Protein AF-A0A015NGH8-F1 (afdb_monomer_lite)

Structure (mmCIF, N/CA/C/O backbone):
data_AF-A0A015NGH8-F1
#
_entry.id   AF-A0A015NGH8-F1
#
loop_
_atom_site.group_PDB
_atom_site.id
_atom_site.type_symbol
_atom_site.label_atom_id
_atom_site.label_alt_id
_atom_site.label_comp_id
_atom_site.label_asym_id
_atom_site.label_entity_id
_atom_site.label_seq_id
_atom_site.pdbx_PDB_ins_code
_atom_site.Cartn_x
_atom_site.Cartn_y
_atom_site.Cartn_z
_atom_site.occupancy
_atom_site.B_iso_or_equiv
_atom_site.auth_seq_id
_atom_site.auth_comp_id
_atom_site.auth_asym_id
_atom_site.auth_atom_id
_atom_site.pdbx_PDB_model_num
ATOM 1 N N . MET A 1 1 ? -3.404 -6.791 21.282 1.00 88.88 1 MET A N 1
ATOM 2 C CA . MET A 1 1 ? -4.044 -5.994 20.215 1.00 88.88 1 MET A CA 1
ATOM 3 C C . MET A 1 1 ? -4.873 -6.873 19.286 1.00 88.88 1 MET A C 1
ATOM 5 O O . MET A 1 1 ? -6.084 -6.721 19.289 1.00 88.88 1 MET A O 1
ATOM 9 N N . GLU A 1 2 ? -4.262 -7.830 18.580 1.00 90.38 2 GLU A N 1
ATOM 10 C CA . GLU A 1 2 ? -4.937 -8.723 17.618 1.00 90.38 2 GLU A CA 1
ATOM 11 C C . GLU A 1 2 ? -6.227 -9.369 18.152 1.00 90.38 2 GLU A C 1
ATOM 13 O O . GLU A 1 2 ? -7.285 -9.188 17.564 1.00 90.38 2 GLU A O 1
ATOM 18 N N . ALA A 1 3 ? -6.179 -10.013 19.325 1.00 90.44 3 ALA A N 1
ATOM 19 C CA . ALA A 1 3 ? -7.355 -10.650 19.928 1.00 90.44 3 ALA A CA 1
ATOM 20 C C . ALA A 1 3 ? -8.530 -9.682 20.178 1.00 90.44 3 ALA A C 1
ATOM 22 O O . ALA A 1 3 ? -9.684 -10.066 20.031 1.00 90.44 3 ALA A O 1
ATOM 23 N N . ARG A 1 4 ? -8.247 -8.414 20.519 1.00 92.12 4 ARG A N 1
ATOM 24 C CA . ARG A 1 4 ? -9.292 -7.391 20.699 1.00 92.12 4 ARG A CA 1
ATOM 25 C C . ARG A 1 4 ? -9.909 -6.985 19.365 1.00 92.12 4 ARG A C 1
ATOM 27 O O . ARG A 1 4 ? -11.113 -6.804 19.288 1.00 92.12 4 ARG A O 1
ATOM 34 N N . ILE A 1 5 ? -9.093 -6.864 18.318 1.00 92.81 5 ILE A N 1
ATOM 35 C CA . ILE A 1 5 ? -9.581 -6.569 16.964 1.00 92.81 5 ILE A CA 1
ATOM 36 C C . ILE A 1 5 ? -10.482 -7.704 16.481 1.00 92.81 5 ILE A C 1
ATOM 38 O O . ILE A 1 5 ? -11.571 -7.450 15.979 1.00 92.81 5 ILE A O 1
ATOM 42 N N . VAL A 1 6 ? -10.058 -8.951 16.692 1.00 91.94 6 VAL A N 1
ATOM 43 C CA . VAL A 1 6 ? -10.848 -10.142 16.368 1.00 91.94 6 VAL A CA 1
ATOM 44 C C . VAL A 1 6 ? -12.194 -10.149 17.100 1.00 91.94 6 VAL A C 1
ATOM 46 O O . VAL A 1 6 ? -13.213 -10.432 16.473 1.00 91.94 6 VAL A O 1
ATOM 49 N N . ASP A 1 7 ? -12.223 -9.791 18.386 1.00 92.88 7 ASP A N 1
ATOM 50 C CA . ASP A 1 7 ? -13.467 -9.674 19.159 1.00 92.88 7 ASP A CA 1
ATOM 51 C C . ASP A 1 7 ? -14.414 -8.610 18.568 1.00 92.88 7 ASP A C 1
ATOM 53 O O . ASP A 1 7 ? -15.582 -8.909 18.317 1.00 92.88 7 ASP A O 1
ATOM 57 N N . TYR A 1 8 ? -13.911 -7.417 18.223 1.00 93.94 8 TYR A N 1
ATOM 58 C CA . TYR A 1 8 ? -14.726 -6.390 17.556 1.00 93.94 8 TYR A CA 1
ATOM 59 C C . TYR A 1 8 ? -15.244 -6.835 16.180 1.00 93.94 8 TYR A C 1
ATOM 61 O O . TYR A 1 8 ? -16.402 -6.577 15.841 1.00 93.94 8 TYR A O 1
ATOM 69 N N . ILE A 1 9 ? -14.421 -7.536 15.388 1.00 91.81 9 ILE A N 1
ATOM 70 C CA . ILE A 1 9 ? -14.834 -8.098 14.090 1.00 91.81 9 ILE A CA 1
ATOM 71 C C . ILE A 1 9 ? -15.968 -9.109 14.288 1.00 91.81 9 ILE A C 1
ATOM 73 O O . ILE A 1 9 ? -16.981 -9.032 13.590 1.00 91.81 9 ILE A O 1
ATOM 77 N N . ALA A 1 10 ? -15.827 -10.022 15.253 1.00 91.44 10 ALA A N 1
ATOM 78 C CA . ALA A 1 10 ? -16.829 -11.045 15.547 1.00 91.44 10 ALA A CA 1
ATOM 79 C C . ALA A 1 10 ? -18.173 -10.431 15.977 1.00 91.44 10 ALA A C 1
ATOM 81 O O . ALA A 1 10 ? -19.234 -10.917 15.580 1.00 91.44 10 ALA A O 1
ATOM 82 N N . ARG A 1 11 ? -18.130 -9.324 16.729 1.00 92.44 11 ARG A N 1
ATOM 83 C CA . ARG A 1 11 ? -19.316 -8.566 17.165 1.00 92.44 11 ARG A CA 1
ATOM 84 C C . ARG A 1 11 ? -19.868 -7.605 16.110 1.00 92.44 11 ARG A C 1
ATOM 86 O O . ARG A 1 11 ? -20.965 -7.087 16.287 1.00 92.44 11 ARG A O 1
ATOM 93 N N . LYS A 1 12 ? -19.155 -7.407 14.992 1.00 91.12 12 LYS A N 1
ATOM 94 C CA . LYS A 1 12 ? -19.470 -6.430 13.928 1.00 91.12 12 LYS A CA 1
ATOM 95 C C . LYS A 1 12 ? -19.469 -4.972 14.416 1.00 91.12 12 LYS A C 1
ATOM 97 O O . LYS A 1 12 ? -20.150 -4.119 13.850 1.00 91.12 12 LYS A O 1
ATOM 102 N N . GLU A 1 13 ? -18.657 -4.683 15.425 1.00 93.62 13 GLU A N 1
ATOM 103 C CA . GLU A 1 13 ? -18.533 -3.388 16.107 1.00 93.62 13 GLU A CA 1
ATOM 104 C C . GLU A 1 13 ? -17.402 -2.547 15.478 1.00 93.62 13 GLU A C 1
ATOM 106 O O . GLU A 1 13 ? -16.363 -2.275 16.080 1.00 93.62 13 GLU A O 1
ATOM 111 N N . ILE A 1 14 ? -17.553 -2.183 14.196 1.00 92.69 14 ILE A N 1
ATOM 112 C CA . ILE A 1 14 ? -16.491 -1.482 13.441 1.00 92.69 14 ILE A CA 1
ATOM 113 C C . ILE A 1 14 ? -16.266 -0.049 13.954 1.00 92.69 14 ILE A C 1
ATOM 115 O O . ILE A 1 14 ? -15.144 0.454 13.892 1.00 92.69 14 ILE A O 1
ATOM 119 N N . LYS A 1 15 ? -17.300 0.609 14.491 1.00 92.19 15 LYS A N 1
ATOM 120 C CA . LYS A 1 15 ? -17.167 1.965 15.052 1.00 92.19 15 LYS A CA 1
ATOM 121 C C . LYS A 1 15 ? -16.341 1.950 16.335 1.00 92.19 15 LYS A C 1
ATOM 123 O O . LYS A 1 15 ? -15.434 2.759 16.504 1.00 92.19 15 LYS A O 1
ATOM 128 N N . GLU A 1 16 ? -16.622 0.993 17.206 1.00 93.81 16 GLU A N 1
ATOM 129 C CA . GLU A 1 16 ? -15.926 0.760 18.466 1.00 93.81 16 GLU A CA 1
ATOM 130 C C . GLU A 1 16 ? -14.481 0.319 18.214 1.00 93.81 16 GLU A C 1
ATOM 132 O O . GLU A 1 16 ? -13.573 0.737 18.937 1.00 93.81 16 GLU A O 1
ATOM 137 N N . LEU A 1 17 ? -14.248 -0.454 17.145 1.00 94.88 17 LEU A N 1
ATOM 138 C CA . LEU A 1 17 ? -12.904 -0.728 16.648 1.00 94.88 17 LEU A CA 1
ATOM 139 C C . LEU A 1 17 ? -12.184 0.570 16.256 1.00 94.88 17 LEU A C 1
ATOM 141 O O . LEU A 1 17 ? -11.045 0.750 16.667 1.00 94.88 17 LEU A O 1
ATOM 145 N N . GLY A 1 18 ? -12.833 1.483 15.529 1.00 92.81 18 GLY A N 1
ATOM 146 C CA . GLY A 1 18 ? -12.260 2.791 15.180 1.00 92.81 18 GLY A CA 1
ATOM 147 C C . GLY A 1 18 ? -11.839 3.593 16.414 1.00 92.81 18 GLY A C 1
ATOM 148 O O . GLY A 1 18 ? -10.680 3.984 16.526 1.00 92.81 18 GLY A O 1
ATOM 149 N N . LEU A 1 19 ? -12.738 3.723 17.396 1.00 92.12 19 LEU A N 1
ATOM 150 C CA . LEU A 1 19 ? -12.453 4.399 18.671 1.00 92.12 19 LEU A CA 1
ATOM 151 C C . LEU A 1 19 ? -11.316 3.731 19.449 1.00 92.12 19 LEU A C 1
ATOM 153 O O . LEU A 1 19 ? -10.489 4.401 20.063 1.00 92.12 19 LEU A O 1
ATOM 157 N N . PHE A 1 20 ? -11.251 2.398 19.431 1.00 94.00 20 PHE A N 1
ATOM 158 C CA . PHE A 1 20 ? -10.126 1.683 20.016 1.00 94.00 20 PHE A CA 1
ATOM 159 C C . PHE A 1 20 ? -8.823 2.007 19.277 1.00 94.00 20 PHE A C 1
ATOM 161 O O . PHE A 1 20 ? -7.823 2.293 19.932 1.00 94.00 20 PHE A O 1
ATOM 168 N N . LEU A 1 21 ? -8.821 1.998 17.942 1.00 94.25 21 LEU A N 1
ATOM 169 C CA . LEU A 1 21 ? -7.632 2.279 17.138 1.00 94.25 21 LEU A CA 1
ATOM 170 C C . LEU A 1 21 ? -7.124 3.714 17.313 1.00 94.25 21 LEU A C 1
ATOM 172 O O . LEU A 1 21 ? -5.916 3.915 17.219 1.00 94.25 21 LEU A O 1
ATOM 176 N N . ASP A 1 22 ? -7.980 4.682 17.641 1.00 91.94 22 ASP A N 1
ATOM 177 C CA . ASP A 1 22 ? -7.558 6.049 17.993 1.00 91.94 22 ASP A CA 1
ATOM 178 C C . ASP A 1 22 ? -6.668 6.082 19.242 1.00 91.94 22 ASP A C 1
ATOM 180 O O . ASP A 1 22 ? -5.770 6.911 19.349 1.00 91.94 22 ASP A O 1
ATOM 184 N N . THR A 1 23 ? -6.863 5.138 20.168 1.00 92.19 23 THR A N 1
ATOM 185 C CA . THR A 1 23 ? -6.037 5.016 21.384 1.00 92.19 23 THR A CA 1
ATOM 186 C C . THR A 1 23 ? -4.726 4.264 21.163 1.00 92.19 23 THR A C 1
ATOM 188 O O . THR A 1 23 ? -3.889 4.213 22.064 1.00 92.19 23 THR A O 1
ATOM 191 N N . VAL A 1 24 ? -4.548 3.644 19.993 1.00 94.31 24 VAL A N 1
ATOM 192 C CA . VAL A 1 24 ? -3.392 2.796 19.696 1.00 94.31 24 VAL A CA 1
ATOM 193 C C . VAL A 1 24 ? -2.319 3.587 18.958 1.00 94.31 24 VAL A C 1
ATOM 195 O O . VAL A 1 24 ? -2.608 4.296 17.999 1.00 94.31 24 VAL A O 1
ATOM 198 N N . ASP A 1 25 ? -1.066 3.421 19.372 1.00 94.31 25 ASP A N 1
ATOM 199 C CA . ASP A 1 25 ? 0.081 4.047 18.718 1.00 94.31 25 ASP A CA 1
ATOM 200 C C . ASP A 1 25 ? 0.376 3.449 17.328 1.00 94.31 25 ASP A C 1
ATOM 202 O O . ASP A 1 25 ? 0.176 2.257 17.062 1.00 94.31 25 ASP A O 1
ATOM 206 N N . LEU A 1 26 ? 0.937 4.275 16.444 1.00 94.06 26 LEU A N 1
ATOM 207 C CA . LEU A 1 26 ? 1.336 3.885 15.092 1.00 94.06 26 LEU A CA 1
ATOM 208 C C . LEU A 1 26 ? 2.295 2.678 15.073 1.00 94.06 26 LEU A C 1
ATOM 210 O O . LEU A 1 26 ? 2.180 1.799 14.214 1.00 94.06 26 LEU A O 1
ATOM 214 N N . GLN A 1 27 ? 3.234 2.592 16.023 1.00 95.31 27 GLN A N 1
ATOM 215 C CA . GLN A 1 27 ? 4.189 1.482 16.094 1.00 95.31 27 GLN A CA 1
ATOM 216 C C . GLN A 1 27 ? 3.523 0.166 16.490 1.00 95.31 27 GLN A C 1
ATOM 218 O O . GLN A 1 27 ? 3.998 -0.905 16.102 1.00 95.31 27 GLN A O 1
ATOM 223 N N . GLU A 1 28 ? 2.429 0.210 17.249 1.00 96.31 28 GLU A N 1
ATOM 224 C CA . GLU A 1 28 ? 1.653 -0.990 17.560 1.00 96.31 28 GLU A CA 1
ATOM 225 C C . GLU A 1 28 ? 0.893 -1.496 16.333 1.00 96.31 28 GLU A C 1
ATOM 227 O O . GLU A 1 28 ? 0.917 -2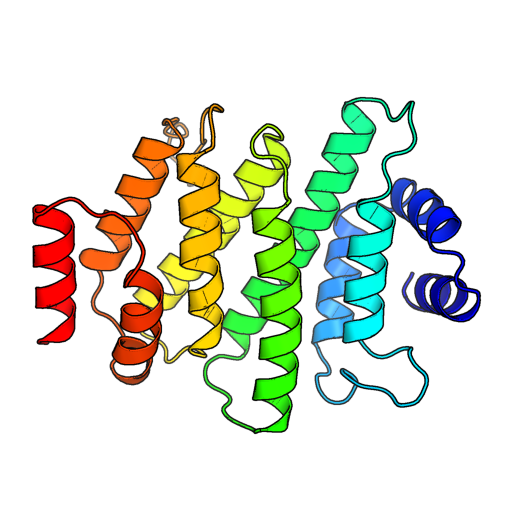.701 16.071 1.00 96.31 28 GLU A O 1
ATOM 232 N N . ILE A 1 29 ? 0.324 -0.589 15.527 1.00 96.69 29 ILE A N 1
ATOM 233 C CA . ILE A 1 29 ? -0.284 -0.924 14.227 1.00 96.69 29 ILE A CA 1
ATOM 234 C C . ILE A 1 29 ? 0.756 -1.585 13.321 1.00 96.69 29 ILE A C 1
ATOM 236 O O . ILE A 1 29 ? 0.521 -2.674 12.799 1.00 96.69 29 ILE A O 1
ATOM 240 N N . LYS A 1 30 ? 1.944 -0.983 13.201 1.00 96.69 30 LYS A N 1
ATOM 241 C CA . LYS A 1 30 ? 3.057 -1.551 12.432 1.00 96.69 30 LYS A CA 1
ATOM 242 C C . LYS A 1 30 ? 3.418 -2.966 12.894 1.00 96.69 30 LYS A C 1
ATOM 244 O O . LYS A 1 30 ? 3.485 -3.888 12.082 1.00 96.69 30 LYS A O 1
ATOM 249 N N . LYS A 1 31 ? 3.626 -3.161 14.202 1.00 96.81 31 LYS A N 1
ATOM 250 C CA . LYS A 1 31 ? 3.954 -4.477 14.782 1.00 96.81 31 LYS A CA 1
ATOM 251 C C . LYS A 1 31 ? 2.855 -5.504 14.523 1.00 96.81 31 LYS A C 1
ATOM 253 O O . LYS A 1 31 ? 3.174 -6.656 14.233 1.00 96.81 31 LYS A O 1
ATOM 258 N N . LEU A 1 32 ? 1.588 -5.103 14.627 1.00 95.81 32 LEU A N 1
ATOM 259 C CA . LEU A 1 32 ? 0.451 -5.962 14.316 1.00 95.81 32 LEU A CA 1
ATOM 260 C C . LEU A 1 32 ? 0.504 -6.423 12.858 1.00 95.81 32 LEU A C 1
ATOM 262 O O . LEU A 1 32 ? 0.476 -7.628 12.628 1.00 95.81 32 LEU A O 1
ATOM 266 N N . VAL A 1 33 ? 0.621 -5.494 11.902 1.00 96.06 33 VAL A N 1
ATOM 267 C CA . VAL A 1 33 ? 0.621 -5.818 10.464 1.00 96.06 33 VAL A CA 1
ATOM 268 C C . VAL A 1 33 ? 1.783 -6.749 10.115 1.00 96.06 33 VAL A C 1
ATOM 270 O O . VAL A 1 33 ? 1.571 -7.785 9.491 1.00 96.06 33 VAL A O 1
ATOM 273 N N . ILE A 1 34 ? 2.989 -6.459 10.614 1.00 95.25 34 ILE A N 1
ATOM 274 C CA . ILE A 1 34 ? 4.152 -7.344 10.446 1.00 95.25 34 ILE A CA 1
ATOM 275 C C . ILE A 1 34 ? 3.856 -8.748 10.987 1.00 95.25 34 ILE A C 1
ATOM 277 O O . ILE A 1 34 ? 4.216 -9.741 10.361 1.00 95.25 34 ILE A O 1
ATOM 281 N N . ASN A 1 35 ? 3.220 -8.859 12.155 1.00 93.50 35 ASN A N 1
ATOM 282 C CA . ASN A 1 35 ? 2.957 -10.155 12.771 1.00 93.50 35 ASN A CA 1
ATOM 283 C C . ASN A 1 35 ? 1.898 -10.970 12.024 1.00 93.50 35 ASN A C 1
ATOM 285 O O . ASN A 1 35 ? 2.116 -12.163 11.823 1.00 93.50 35 ASN A O 1
ATOM 289 N N . ILE A 1 36 ? 0.799 -10.350 11.582 1.00 91.88 36 ILE A N 1
ATOM 290 C CA . ILE A 1 36 ? -0.269 -11.071 10.872 1.00 91.88 36 ILE A CA 1
ATOM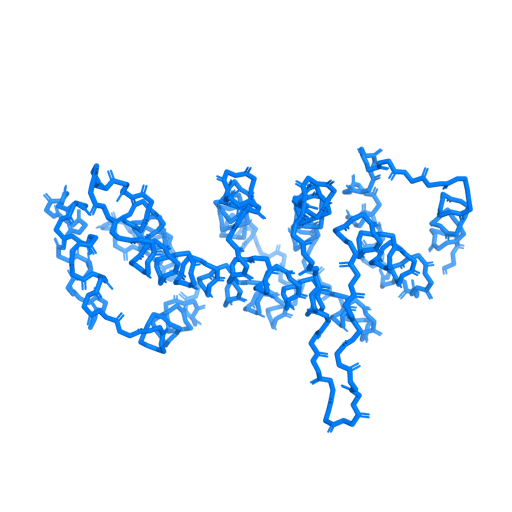 291 C C . ILE A 1 36 ? 0.157 -11.510 9.463 1.00 91.88 36 ILE A C 1
ATOM 293 O O . ILE A 1 36 ? -0.362 -12.503 8.965 1.00 91.88 36 ILE A O 1
ATOM 297 N N . LEU A 1 37 ? 1.118 -10.815 8.839 1.00 91.62 37 LEU A N 1
ATOM 298 C CA . LEU A 1 37 ? 1.649 -11.160 7.514 1.00 91.62 37 LEU A CA 1
ATOM 299 C C . LEU A 1 37 ? 2.731 -12.259 7.546 1.00 91.62 37 LEU A C 1
ATOM 301 O O . LEU A 1 37 ? 3.071 -12.814 6.502 1.00 91.62 37 LEU A O 1
ATOM 305 N N . LYS A 1 38 ? 3.294 -12.603 8.714 1.00 87.94 38 LYS A N 1
ATOM 306 C CA . LYS A 1 38 ? 4.363 -13.623 8.817 1.00 87.94 38 LYS A CA 1
ATOM 307 C C . LYS A 1 38 ? 3.925 -15.016 8.376 1.00 87.94 38 LYS A C 1
ATOM 309 O O . LYS A 1 38 ? 4.747 -15.765 7.858 1.00 87.94 38 LYS A O 1
ATOM 314 N N . ASP A 1 39 ? 2.668 -15.360 8.631 1.00 83.00 39 ASP A N 1
ATOM 315 C CA . ASP A 1 39 ? 2.117 -16.693 8.410 1.00 83.00 39 ASP A CA 1
ATOM 316 C C . ASP A 1 39 ? 1.000 -16.617 7.366 1.00 83.00 39 ASP A C 1
ATOM 318 O O . ASP A 1 39 ? -0.177 -16.423 7.681 1.00 83.00 39 ASP A O 1
ATOM 322 N N . ASP A 1 40 ? 1.393 -16.746 6.101 1.00 75.25 40 ASP A N 1
ATOM 323 C CA . ASP A 1 40 ? 0.483 -16.734 4.957 1.00 75.25 40 ASP A CA 1
ATOM 324 C C . ASP A 1 40 ? -0.515 -17.899 4.989 1.00 75.25 40 ASP A C 1
ATOM 326 O O . ASP A 1 40 ? -1.623 -17.747 4.485 1.00 75.25 40 ASP A O 1
ATOM 330 N N . SER A 1 41 ? -0.235 -19.012 5.675 1.00 77.06 41 SER A N 1
ATOM 331 C CA . SER A 1 41 ? -1.214 -20.102 5.829 1.00 77.06 41 SER A CA 1
ATOM 332 C C . SER A 1 41 ? -2.494 -19.677 6.570 1.00 77.06 41 SER A C 1
ATOM 334 O O . SER A 1 41 ? -3.557 -20.271 6.382 1.00 77.06 41 SER A O 1
ATOM 336 N N . LYS A 1 42 ? -2.429 -18.606 7.373 1.00 82.88 42 LYS A N 1
ATOM 337 C CA . LYS A 1 42 ? -3.557 -18.072 8.157 1.00 82.88 42 LYS A CA 1
ATOM 338 C C . LYS A 1 42 ? -4.316 -16.951 7.448 1.00 82.88 42 LYS A C 1
ATOM 340 O O . LYS A 1 42 ? -5.149 -16.279 8.068 1.00 82.88 42 LYS A O 1
ATOM 345 N N . PHE A 1 43 ? -4.046 -16.727 6.161 1.00 85.06 43 PHE A N 1
ATOM 346 C CA . PHE A 1 43 ? -4.609 -15.588 5.442 1.00 85.06 43 PHE A CA 1
ATOM 347 C C . PHE A 1 43 ? -6.135 -15.638 5.340 1.00 85.06 43 PHE A C 1
ATOM 349 O O . PHE A 1 43 ? -6.822 -14.665 5.662 1.00 85.06 43 PHE A O 1
ATOM 356 N N . TYR A 1 44 ? -6.651 -16.811 4.971 1.00 83.00 44 TYR A N 1
ATOM 357 C CA . TYR A 1 44 ? -8.074 -17.108 4.859 1.00 83.00 44 TYR A CA 1
ATOM 358 C C . TYR A 1 44 ? -8.432 -18.206 5.862 1.00 83.00 44 TYR A C 1
ATOM 360 O O . TYR A 1 44 ? -8.462 -19.385 5.530 1.00 83.00 44 TYR A O 1
ATOM 368 N N . ASN A 1 45 ? -8.659 -17.821 7.118 1.00 77.31 45 ASN A N 1
ATOM 369 C CA . ASN A 1 45 ? -9.196 -18.733 8.125 1.00 77.31 45 ASN A CA 1
ATOM 370 C C . ASN A 1 45 ? -10.724 -18.848 7.959 1.00 77.31 45 ASN A C 1
ATOM 372 O O . ASN A 1 45 ? -11.400 -17.833 7.775 1.00 77.31 45 ASN A O 1
ATOM 376 N N . GLU A 1 46 ? -11.261 -20.066 8.066 1.00 61.59 46 GLU A N 1
ATOM 377 C CA . GLU A 1 46 ? -12.695 -20.385 7.968 1.00 61.59 46 GLU A CA 1
ATOM 378 C C . GLU A 1 46 ? -13.557 -19.603 8.977 1.00 61.59 46 GLU A C 1
ATOM 380 O O . GLU A 1 46 ? -14.715 -19.299 8.703 1.00 61.59 46 GLU A O 1
ATOM 385 N N . ASN A 1 47 ? -12.978 -19.183 10.107 1.00 63.06 47 ASN A N 1
ATOM 386 C CA . ASN A 1 47 ? -13.698 -18.492 11.181 1.00 63.06 47 ASN A CA 1
ATOM 387 C C . ASN A 1 47 ? -13.800 -16.959 11.022 1.00 63.06 47 ASN A C 1
ATOM 389 O O . ASN A 1 47 ? -14.082 -16.270 11.998 1.00 63.06 47 ASN A O 1
ATOM 393 N N . VAL A 1 48 ? -13.584 -16.391 9.825 1.00 61.84 48 VAL A N 1
ATOM 394 C CA . VAL A 1 48 ? -13.693 -14.930 9.549 1.00 61.84 48 VAL A CA 1
ATOM 395 C C . VAL A 1 48 ? -12.640 -14.075 10.292 1.00 61.84 48 VAL A C 1
ATOM 397 O O . VAL A 1 48 ? -12.680 -12.850 10.275 1.00 61.84 48 VAL A O 1
ATOM 400 N N . THR A 1 49 ? -11.637 -14.708 10.905 1.00 71.00 49 THR A N 1
ATOM 401 C CA . THR A 1 49 ? -10.557 -14.059 11.677 1.00 71.00 49 THR A CA 1
ATOM 402 C C . THR A 1 49 ? -9.196 -14.102 10.981 1.00 71.00 49 THR A C 1
ATOM 404 O O . THR A 1 49 ? -8.173 -13.817 11.599 1.00 71.00 49 THR A O 1
ATOM 407 N N . GLY A 1 50 ? -9.162 -14.482 9.701 1.00 86.06 50 GLY A N 1
ATOM 408 C CA . GLY A 1 50 ? -7.923 -14.536 8.924 1.00 86.06 50 GLY A CA 1
ATOM 409 C C . GLY A 1 50 ? -7.261 -13.164 8.771 1.00 86.06 50 GLY A C 1
ATOM 410 O O . GLY A 1 50 ? -7.919 -12.127 8.904 1.00 86.06 50 GLY A O 1
ATOM 411 N N . CYS A 1 51 ? -5.965 -13.160 8.442 1.00 90.88 51 CYS A N 1
ATOM 412 C CA . CYS A 1 51 ? -5.187 -11.931 8.234 1.00 90.88 51 CYS A CA 1
ATOM 413 C C . CYS A 1 51 ? -5.916 -10.936 7.313 1.00 90.88 51 CYS A C 1
ATOM 415 O O . CYS A 1 51 ? -6.020 -9.753 7.642 1.00 90.88 51 CYS A O 1
ATOM 417 N N . PHE A 1 52 ? -6.511 -11.424 6.217 1.00 91.88 52 PHE A N 1
ATOM 418 C CA . PHE A 1 52 ? -7.236 -10.566 5.283 1.00 91.88 52 PHE A CA 1
ATOM 419 C C . PHE A 1 52 ? -8.424 -9.840 5.925 1.00 91.88 52 PHE A C 1
ATOM 421 O O . PHE A 1 52 ? -8.639 -8.652 5.682 1.00 91.88 52 PHE A O 1
ATOM 428 N N . ALA A 1 53 ? -9.185 -10.534 6.775 1.00 92.00 53 ALA A N 1
ATOM 429 C CA . ALA A 1 53 ? -10.332 -9.954 7.464 1.00 92.00 53 ALA A CA 1
ATOM 430 C C . ALA A 1 53 ? -9.895 -8.868 8.456 1.00 92.00 53 ALA A C 1
ATOM 432 O O . ALA A 1 53 ? -10.543 -7.823 8.540 1.00 92.00 53 ALA A O 1
ATOM 433 N N . ILE A 1 54 ? -8.767 -9.079 9.143 1.00 94.19 54 ILE A N 1
ATOM 434 C CA . ILE A 1 54 ? -8.160 -8.080 10.032 1.00 94.19 54 ILE A CA 1
ATOM 435 C C . ILE A 1 54 ? -7.753 -6.838 9.233 1.00 94.19 54 ILE A C 1
ATOM 437 O O . ILE A 1 54 ? -8.150 -5.735 9.601 1.00 94.19 54 ILE A O 1
ATOM 441 N N . VAL A 1 55 ? -7.031 -6.999 8.118 1.00 95.19 55 VAL A N 1
ATOM 442 C CA . VAL A 1 55 ? -6.629 -5.875 7.248 1.00 95.19 55 VAL A CA 1
ATOM 443 C C . VAL A 1 55 ? -7.854 -5.103 6.744 1.00 95.19 55 VAL A C 1
ATOM 445 O O . VAL A 1 55 ? -7.899 -3.878 6.854 1.00 95.19 55 VAL A O 1
ATOM 448 N N . CYS A 1 56 ? -8.887 -5.808 6.274 1.00 94.12 56 CYS A N 1
ATOM 449 C CA . CYS A 1 56 ? -10.140 -5.187 5.842 1.00 94.12 56 CYS A CA 1
ATOM 450 C C . CYS A 1 56 ? -10.820 -4.391 6.962 1.00 94.12 56 CYS A C 1
ATOM 452 O O . CYS A 1 56 ? -11.333 -3.298 6.721 1.00 94.12 56 CYS A O 1
ATOM 454 N N . ALA A 1 57 ? -10.861 -4.940 8.176 1.00 94.56 57 ALA A N 1
ATOM 455 C CA . ALA A 1 57 ? -11.474 -4.280 9.321 1.00 94.56 57 ALA A CA 1
ATOM 456 C C . ALA A 1 57 ? -10.689 -3.037 9.752 1.00 94.56 57 ALA A C 1
ATOM 458 O O . ALA A 1 57 ? -11.310 -2.028 10.072 1.00 94.56 57 ALA A O 1
ATOM 459 N N . LEU A 1 58 ? -9.352 -3.087 9.711 1.00 95.69 58 LEU A N 1
ATOM 460 C CA . LEU A 1 58 ? -8.492 -1.943 10.015 1.00 95.69 58 LEU A CA 1
ATOM 461 C C . LEU A 1 58 ? -8.760 -0.774 9.061 1.00 95.69 58 LEU A C 1
ATOM 463 O O . LEU A 1 58 ? -9.038 0.326 9.531 1.00 95.69 58 LEU A O 1
ATOM 467 N N . PHE A 1 59 ? -8.746 -1.011 7.743 1.00 95.12 59 PHE A N 1
ATOM 468 C CA . PHE A 1 59 ? -9.047 0.045 6.769 1.00 95.12 59 PHE A CA 1
ATOM 469 C C . PHE A 1 59 ? -10.461 0.601 6.954 1.00 95.12 59 PHE A C 1
ATOM 471 O O . PHE A 1 59 ? -10.638 1.812 7.058 1.00 95.12 59 PHE A O 1
ATOM 478 N N . LYS A 1 60 ? -11.467 -0.275 7.101 1.00 93.62 60 LYS A N 1
ATOM 479 C CA . LYS A 1 60 ? -12.855 0.157 7.329 1.00 93.62 60 LYS A CA 1
ATOM 480 C C . LYS A 1 60 ? -13.011 0.994 8.594 1.00 93.62 60 LYS A C 1
ATOM 482 O O . LYS A 1 60 ? -13.706 1.996 8.548 1.00 93.62 60 LYS A O 1
ATOM 487 N N . ALA A 1 61 ? -12.397 0.590 9.703 1.00 93.81 61 ALA A N 1
ATOM 488 C CA . ALA A 1 61 ? -12.510 1.294 10.976 1.00 93.81 61 ALA A CA 1
ATOM 489 C C . ALA A 1 61 ? -11.799 2.655 10.959 1.00 93.81 61 ALA A C 1
ATOM 491 O O . ALA A 1 61 ? -12.332 3.626 11.491 1.00 93.81 61 ALA A O 1
ATOM 492 N N . LEU A 1 62 ? -10.626 2.738 10.321 1.00 92.31 62 LEU A N 1
ATOM 493 C CA . LEU A 1 62 ? -9.850 3.978 10.208 1.00 92.31 62 LEU A CA 1
ATOM 494 C C . LEU A 1 62 ? -10.442 4.974 9.199 1.00 92.31 62 LEU A C 1
ATOM 496 O O . LEU A 1 62 ? -10.136 6.159 9.285 1.00 92.31 62 LEU A O 1
ATOM 500 N N . ALA A 1 63 ? -11.280 4.509 8.269 1.00 89.12 63 ALA A N 1
ATOM 501 C CA . ALA A 1 63 ? -11.979 5.343 7.291 1.00 89.12 63 ALA A CA 1
ATOM 502 C C . ALA A 1 63 ? -13.325 5.910 7.794 1.00 89.12 63 ALA A C 1
ATOM 504 O O . ALA A 1 63 ? -14.014 6.596 7.043 1.00 89.12 63 ALA A O 1
ATOM 505 N N . ILE A 1 64 ? -13.750 5.609 9.030 1.00 84.06 64 ILE A N 1
ATOM 506 C CA . ILE A 1 64 ? -15.004 6.152 9.577 1.00 84.06 64 ILE A CA 1
ATOM 507 C C . ILE A 1 64 ? -14.795 7.613 9.960 1.00 84.06 64 ILE A C 1
ATOM 509 O O . ILE A 1 64 ? -14.302 7.899 11.048 1.00 84.06 64 ILE A O 1
ATOM 513 N N . ASP A 1 65 ? -15.230 8.535 9.111 1.00 69.38 65 ASP A N 1
ATOM 514 C CA . ASP A 1 65 ? -15.312 9.947 9.472 1.00 69.38 65 ASP A CA 1
ATOM 515 C C . ASP A 1 65 ? -16.450 10.148 10.476 1.00 69.38 65 ASP A C 1
ATOM 517 O O . ASP A 1 65 ? -17.633 10.022 10.146 1.00 69.38 65 ASP A O 1
ATOM 521 N N . ASP A 1 66 ? -16.103 10.455 11.725 1.00 60.25 66 ASP A N 1
ATOM 522 C CA . ASP A 1 66 ? -17.079 11.033 12.641 1.00 60.25 66 ASP A CA 1
ATOM 523 C C . ASP A 1 66 ? -17.137 12.536 12.350 1.00 60.25 66 ASP A C 1
ATOM 525 O O . ASP A 1 66 ? -16.099 13.175 12.177 1.00 60.25 66 ASP A O 1
ATOM 529 N N . ILE A 1 67 ? -18.336 13.122 12.296 1.00 52.56 67 ILE A N 1
ATOM 530 C CA . ILE A 1 67 ? -18.630 14.465 11.726 1.00 52.56 67 ILE A CA 1
ATOM 531 C C . ILE A 1 67 ? -17.907 15.625 12.475 1.00 52.56 67 ILE A C 1
ATOM 533 O O . ILE A 1 67 ? -18.080 16.803 12.168 1.00 52.56 67 ILE A O 1
ATOM 537 N N . LYS A 1 68 ? -17.069 15.312 13.470 1.00 54.09 68 LYS A N 1
ATOM 538 C CA . LYS A 1 68 ? -16.307 16.246 14.309 1.00 54.09 68 LYS A CA 1
ATOM 539 C C . LYS A 1 68 ? -14.852 15.827 14.567 1.00 54.09 68 LYS A C 1
ATOM 541 O O . LYS A 1 68 ? -14.265 16.328 15.525 1.00 54.09 68 LYS A O 1
ATOM 546 N N . SER A 1 69 ? -14.260 14.914 13.794 1.00 61.09 69 SER A N 1
ATOM 547 C CA . SER A 1 69 ? -12.856 14.549 14.022 1.00 61.09 69 SER A CA 1
ATOM 548 C C . SER A 1 69 ? -11.944 15.759 13.797 1.00 61.09 69 SER A C 1
ATOM 550 O O . SER A 1 69 ? -11.916 16.337 12.710 1.00 61.09 69 SER A O 1
ATOM 552 N N . GLU A 1 70 ? -11.206 16.155 14.836 1.00 73.75 70 GLU A N 1
ATOM 553 C CA . GLU A 1 70 ? -10.189 17.200 14.743 1.00 73.75 70 GLU A CA 1
ATOM 554 C C . GLU A 1 70 ? -9.170 16.848 13.649 1.00 73.75 70 GLU A C 1
ATOM 556 O O . GLU A 1 70 ? -8.822 15.679 13.475 1.00 73.75 70 GLU A O 1
ATOM 561 N N . LYS A 1 71 ? -8.641 17.856 12.941 1.00 79.69 71 LYS A N 1
ATOM 562 C CA . LYS A 1 71 ? -7.650 17.667 11.862 1.00 79.69 71 LYS A CA 1
ATOM 563 C C . LYS A 1 71 ? -6.498 16.735 12.273 1.00 79.69 71 LYS A C 1
ATOM 565 O O . LYS A 1 71 ? -6.071 15.905 11.482 1.00 79.69 71 LYS A O 1
ATOM 570 N N . ASN A 1 72 ? -6.045 16.824 13.525 1.00 81.00 72 ASN A N 1
ATOM 571 C CA . ASN A 1 72 ? -4.971 15.984 14.058 1.00 81.00 72 ASN A CA 1
ATOM 572 C C . ASN A 1 72 ? -5.353 14.497 14.150 1.00 81.00 72 ASN A C 1
ATOM 574 O O . ASN A 1 72 ? -4.522 13.640 13.868 1.00 81.00 72 ASN A O 1
ATOM 578 N N . ALA A 1 73 ? -6.600 14.183 14.511 1.00 84.00 73 ALA A N 1
ATOM 579 C CA . ALA A 1 73 ? -7.085 12.805 14.578 1.00 84.00 73 ALA A CA 1
ATOM 580 C C . ALA A 1 73 ? -7.222 12.189 13.176 1.00 84.00 73 ALA A C 1
ATOM 582 O O . ALA A 1 73 ? -6.914 11.016 12.977 1.00 84.00 73 ALA A O 1
ATOM 583 N N . LEU A 1 74 ? -7.631 12.993 12.189 1.00 86.81 74 LEU A N 1
ATOM 584 C CA . LEU A 1 74 ? -7.691 12.556 10.795 1.00 86.81 74 LEU A CA 1
ATOM 585 C C . LEU A 1 74 ? -6.291 12.254 10.233 1.00 86.81 74 LEU A C 1
ATOM 587 O O . LEU A 1 74 ? -6.097 11.211 9.611 1.00 86.81 74 LEU A O 1
ATOM 591 N N . GLU A 1 75 ? -5.304 13.118 10.493 1.00 88.88 75 GLU A N 1
ATOM 592 C CA . GLU A 1 75 ? -3.909 12.877 10.087 1.00 88.88 75 GLU A CA 1
ATOM 593 C C . GLU A 1 75 ? -3.309 11.635 10.763 1.00 88.88 75 GLU A C 1
ATOM 595 O O . GLU A 1 75 ? -2.629 10.848 10.105 1.00 88.88 75 GLU A O 1
ATOM 600 N N . ASP A 1 76 ? -3.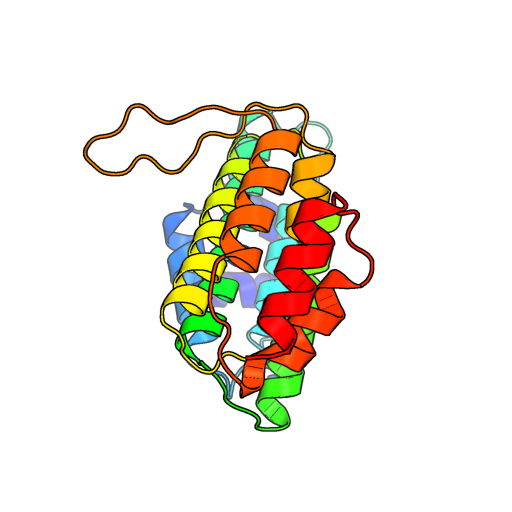599 11.404 12.047 1.00 90.69 76 ASP A N 1
ATOM 601 C CA . ASP A 1 76 ? -3.169 10.190 12.753 1.00 90.69 76 ASP A CA 1
ATOM 602 C C . ASP A 1 76 ? -3.758 8.917 12.114 1.00 90.69 76 ASP A C 1
ATOM 604 O O . ASP A 1 76 ? -3.030 7.970 11.793 1.00 90.69 76 ASP A O 1
ATOM 608 N N . ARG A 1 77 ? -5.065 8.914 11.825 1.00 91.88 77 ARG A N 1
ATOM 609 C CA . ARG A 1 77 ? -5.729 7.798 11.130 1.00 91.88 77 ARG A CA 1
ATOM 610 C C . ARG A 1 77 ? -5.180 7.578 9.723 1.00 91.88 77 ARG A C 1
ATOM 612 O O . ARG A 1 77 ? -4.964 6.429 9.326 1.00 91.88 77 ARG A O 1
ATOM 619 N N . ASN A 1 78 ? -4.899 8.652 8.988 1.00 91.50 78 ASN A N 1
ATOM 620 C CA . ASN A 1 78 ? -4.252 8.583 7.679 1.00 91.50 78 ASN A CA 1
ATOM 621 C C . ASN A 1 78 ? -2.837 8.000 7.776 1.00 91.50 78 ASN A C 1
ATOM 623 O O . ASN A 1 78 ? -2.484 7.125 6.982 1.00 91.50 78 ASN A O 1
ATOM 627 N N . GLY A 1 79 ? -2.062 8.384 8.792 1.00 92.31 79 GLY A N 1
ATOM 628 C CA . GLY A 1 79 ? -0.759 7.785 9.082 1.00 92.31 79 GLY A CA 1
ATOM 629 C C . GLY A 1 79 ? -0.846 6.282 9.356 1.00 92.31 79 GLY A C 1
ATOM 630 O O . GLY A 1 79 ? -0.046 5.503 8.824 1.00 92.31 79 GLY A O 1
ATOM 631 N N . LYS A 1 80 ? -1.859 5.845 10.115 1.00 95.25 80 LYS A N 1
ATOM 632 C CA . LYS A 1 80 ? -2.120 4.420 10.386 1.00 95.25 80 LYS A CA 1
ATOM 633 C C . LYS A 1 80 ? -2.497 3.654 9.117 1.00 95.25 80 LYS A C 1
ATOM 635 O O . LYS A 1 80 ? -1.912 2.599 8.866 1.00 95.25 80 LYS A O 1
ATOM 640 N N . ARG A 1 81 ? -3.396 4.194 8.284 1.00 94.81 81 ARG A N 1
ATOM 641 C CA . ARG A 1 81 ? -3.766 3.614 6.973 1.00 94.81 81 ARG A CA 1
ATOM 642 C C . ARG A 1 81 ? -2.548 3.486 6.061 1.00 94.81 81 ARG A C 1
ATOM 644 O O . ARG A 1 81 ? -2.274 2.397 5.560 1.00 94.81 81 ARG A O 1
ATOM 651 N N . GLY A 1 82 ? -1.769 4.559 5.924 1.00 94.62 82 GLY A N 1
ATOM 652 C CA . GLY A 1 82 ? -0.523 4.552 5.160 1.00 94.62 82 GLY A CA 1
ATOM 653 C C . GLY A 1 82 ? 0.455 3.491 5.668 1.00 94.62 82 GLY A C 1
ATOM 654 O O . GLY A 1 82 ? 1.003 2.724 4.878 1.00 94.62 82 GLY A O 1
ATOM 655 N N . THR A 1 83 ? 0.630 3.384 6.986 1.00 96.12 83 THR A N 1
ATOM 656 C CA . THR A 1 83 ? 1.520 2.385 7.599 1.00 96.12 83 THR A CA 1
ATOM 657 C C . THR A 1 83 ? 1.095 0.957 7.267 1.00 96.12 83 THR A C 1
ATOM 659 O O . THR A 1 83 ? 1.951 0.137 6.944 1.00 96.12 83 THR A O 1
ATOM 662 N N . ILE A 1 84 ? -0.207 0.655 7.279 1.00 97.25 84 ILE A N 1
ATOM 663 C CA . ILE A 1 84 ? -0.714 -0.669 6.883 1.00 97.25 84 ILE A CA 1
ATOM 664 C C . ILE A 1 84 ? -0.321 -0.980 5.432 1.00 97.25 84 ILE A C 1
ATOM 666 O O . ILE A 1 84 ? 0.242 -2.044 5.169 1.00 97.25 84 ILE A O 1
ATOM 670 N N . ILE A 1 85 ? -0.553 -0.042 4.506 1.00 97.19 85 ILE A N 1
ATOM 671 C CA . ILE A 1 85 ? -0.183 -0.200 3.089 1.00 97.19 85 ILE A CA 1
ATOM 672 C C . ILE A 1 85 ? 1.329 -0.418 2.953 1.00 97.19 85 ILE A C 1
ATOM 674 O O . ILE A 1 85 ? 1.771 -1.320 2.240 1.00 97.19 85 ILE A O 1
ATOM 678 N N . HIS A 1 86 ? 2.126 0.383 3.658 1.00 96.69 86 HIS A N 1
ATOM 679 C CA . HIS A 1 86 ? 3.580 0.323 3.594 1.00 96.69 86 HIS A CA 1
ATOM 680 C C . HIS A 1 86 ? 4.138 -1.023 4.066 1.00 96.69 86 HIS A C 1
ATOM 682 O O . HIS A 1 86 ? 5.001 -1.592 3.395 1.00 96.69 86 HIS A O 1
ATOM 688 N N . GLU A 1 87 ? 3.637 -1.565 5.179 1.00 97.31 87 GLU A N 1
ATOM 689 C CA . GLU A 1 87 ? 4.068 -2.882 5.661 1.00 97.31 87 GLU A CA 1
ATOM 690 C C . GLU A 1 87 ? 3.642 -4.013 4.712 1.00 97.31 87 GLU A C 1
ATOM 692 O O . GLU A 1 87 ? 4.423 -4.939 4.492 1.00 97.31 87 GLU A O 1
ATOM 697 N N . ILE A 1 88 ? 2.463 -3.917 4.084 1.00 96.88 88 ILE A N 1
ATOM 698 C CA . ILE A 1 88 ? 2.029 -4.873 3.052 1.00 96.88 88 ILE A CA 1
ATOM 699 C C . ILE A 1 88 ? 2.977 -4.831 1.848 1.00 96.88 88 ILE A C 1
ATOM 701 O O . ILE A 1 88 ? 3.445 -5.878 1.402 1.00 96.88 88 ILE A O 1
ATOM 705 N N . VAL A 1 89 ? 3.317 -3.640 1.344 1.00 96.94 89 VAL A N 1
ATOM 706 C CA . VAL A 1 89 ? 4.265 -3.490 0.226 1.00 96.94 89 VAL A CA 1
ATOM 707 C C . VAL A 1 89 ? 5.643 -4.039 0.590 1.00 96.94 89 VAL A C 1
ATOM 709 O O . VAL A 1 89 ? 6.240 -4.764 -0.207 1.00 96.94 89 VAL A O 1
ATOM 712 N N . ARG A 1 90 ? 6.147 -3.738 1.793 1.00 95.94 90 ARG A N 1
ATOM 713 C CA . ARG A 1 90 ? 7.434 -4.268 2.264 1.00 95.94 90 ARG A CA 1
ATOM 714 C C . ARG A 1 90 ? 7.424 -5.793 2.292 1.00 95.94 90 ARG A C 1
ATOM 716 O O . ARG A 1 90 ? 8.334 -6.411 1.745 1.00 95.94 90 ARG A O 1
ATOM 723 N N . TRP A 1 91 ? 6.388 -6.387 2.876 1.00 94.88 91 TRP A N 1
ATOM 724 C CA . TRP A 1 91 ? 6.240 -7.836 2.939 1.00 94.88 91 TRP A CA 1
ATOM 725 C C . TRP A 1 91 ? 6.176 -8.477 1.543 1.00 94.88 91 TRP A C 1
ATOM 727 O O . TRP A 1 91 ? 6.833 -9.490 1.308 1.00 94.88 91 TRP A O 1
ATOM 737 N N . LEU A 1 92 ? 5.468 -7.861 0.586 1.00 93.94 92 LEU A N 1
ATOM 738 C CA . LEU A 1 92 ? 5.432 -8.327 -0.807 1.00 93.94 92 LEU A CA 1
ATOM 739 C C . LEU A 1 92 ? 6.814 -8.291 -1.473 1.00 93.94 92 LEU A C 1
ATOM 741 O O . LEU A 1 92 ? 7.184 -9.231 -2.176 1.00 93.94 92 LEU A O 1
ATOM 745 N N . ILE A 1 93 ? 7.591 -7.229 -1.238 1.00 94.06 93 ILE A N 1
ATOM 746 C CA . ILE A 1 93 ? 8.967 -7.117 -1.741 1.00 94.06 93 ILE A CA 1
ATOM 747 C C . ILE A 1 93 ? 9.854 -8.220 -1.142 1.00 94.06 93 ILE A C 1
ATOM 749 O O . ILE A 1 93 ? 10.649 -8.821 -1.864 1.00 94.06 93 ILE A O 1
ATOM 753 N N . GLU A 1 94 ? 9.719 -8.498 0.157 1.00 92.12 94 GLU A N 1
ATOM 754 C CA . GLU A 1 94 ? 10.494 -9.529 0.862 1.00 92.12 94 GLU A CA 1
ATOM 755 C C . GLU A 1 94 ? 10.129 -10.954 0.424 1.00 92.12 94 GLU A C 1
ATOM 757 O O . GLU A 1 94 ? 11.013 -11.806 0.323 1.00 92.12 94 GLU A O 1
ATOM 762 N N . LYS A 1 95 ? 8.851 -11.214 0.119 1.00 88.62 95 LYS A N 1
ATOM 763 C CA . LYS A 1 95 ? 8.375 -12.512 -0.388 1.00 88.62 95 LYS A CA 1
ATOM 764 C C . LYS A 1 95 ? 8.886 -12.839 -1.797 1.00 88.62 95 LYS A C 1
ATOM 766 O O . LYS A 1 95 ? 9.007 -14.013 -2.139 1.00 88.62 95 LYS A O 1
ATOM 771 N N . GLY A 1 96 ? 9.223 -11.836 -2.608 1.00 85.75 96 GLY A N 1
ATOM 772 C CA . GLY A 1 96 ? 9.813 -12.044 -3.932 1.00 85.75 96 GLY A CA 1
ATOM 773 C C . GLY A 1 96 ? 8.811 -12.572 -4.964 1.00 85.75 96 GLY A C 1
ATOM 774 O O . GLY A 1 96 ? 7.778 -11.951 -5.194 1.00 85.75 96 GLY A O 1
ATOM 775 N N . CYS A 1 97 ? 9.140 -13.679 -5.637 1.00 84.31 97 CYS A N 1
ATOM 776 C CA . CYS A 1 97 ? 8.417 -14.210 -6.804 1.00 84.31 97 CYS A CA 1
ATOM 777 C C . CYS A 1 97 ? 7.746 -15.572 -6.528 1.00 84.31 97 CYS A C 1
ATOM 779 O O . CYS A 1 97 ? 7.781 -16.468 -7.372 1.00 84.31 97 CYS A O 1
ATOM 781 N N . ASP A 1 98 ? 7.172 -15.761 -5.339 1.00 81.06 98 ASP A N 1
ATOM 782 C CA . ASP A 1 98 ? 6.319 -16.926 -5.075 1.00 81.06 98 ASP A CA 1
ATOM 783 C C . ASP A 1 98 ? 5.112 -16.887 -6.026 1.00 81.06 98 ASP A C 1
ATOM 785 O O . ASP A 1 98 ? 4.436 -15.872 -6.128 1.00 81.06 98 ASP A O 1
ATOM 789 N N . THR A 1 99 ? 4.906 -17.965 -6.779 1.00 76.44 99 THR A N 1
ATOM 790 C CA . THR A 1 99 ? 3.862 -18.101 -7.814 1.00 76.44 99 THR A CA 1
ATOM 791 C C . THR A 1 99 ? 2.877 -19.218 -7.471 1.00 76.44 99 THR A C 1
ATOM 793 O O . THR A 1 99 ? 2.222 -19.793 -8.342 1.00 76.44 99 THR A O 1
ATOM 796 N N . SER A 1 100 ? 2.798 -19.598 -6.193 1.00 85.31 100 SER A N 1
ATOM 797 C CA . SER A 1 100 ? 1.800 -20.559 -5.743 1.00 85.31 100 SER A CA 1
ATOM 798 C C . SER A 1 100 ? 0.395 -19.968 -5.884 1.00 85.31 100 SER A C 1
ATOM 800 O O . SER A 1 100 ? 0.137 -18.819 -5.533 1.00 85.31 100 SER A O 1
ATOM 802 N N . SER A 1 101 ? -0.560 -20.781 -6.344 1.00 83.25 101 SER A N 1
ATOM 803 C CA . SER A 1 101 ? -1.938 -20.328 -6.591 1.00 83.25 101 SER A CA 1
ATOM 804 C C . SER A 1 101 ? -2.636 -19.790 -5.338 1.00 83.25 101 SER A C 1
ATOM 806 O O . SER A 1 101 ? -3.546 -18.966 -5.421 1.00 83.25 101 SER A O 1
ATOM 808 N N . PHE A 1 102 ? -2.236 -20.278 -4.160 1.00 85.12 102 PHE A N 1
ATOM 809 C CA . PHE A 1 102 ? -2.704 -19.746 -2.886 1.00 85.12 102 PHE A CA 1
ATOM 810 C C . PHE A 1 102 ? -2.189 -18.319 -2.668 1.00 85.12 102 PHE A C 1
ATOM 812 O O . PHE A 1 102 ? -2.978 -17.421 -2.371 1.00 85.12 102 PHE A O 1
ATOM 819 N N . PHE A 1 103 ? -0.887 -18.103 -2.860 1.00 85.50 103 PHE A N 1
ATOM 820 C CA . PHE A 1 103 ? -0.256 -16.802 -2.688 1.00 85.50 103 PHE A CA 1
ATOM 821 C C . PHE A 1 103 ? -0.745 -15.784 -3.727 1.00 85.50 103 PHE A C 1
ATOM 823 O O . PHE A 1 103 ? -1.032 -14.647 -3.361 1.00 85.50 103 PHE A O 1
ATOM 830 N N . ASP A 1 104 ? -0.991 -16.199 -4.973 1.00 88.56 104 ASP A N 1
ATOM 831 C CA . ASP A 1 104 ? -1.607 -15.348 -6.004 1.00 88.56 104 ASP A CA 1
ATOM 832 C C . ASP A 1 104 ? -2.935 -14.737 -5.539 1.00 88.56 104 ASP A C 1
ATOM 834 O O . ASP A 1 104 ? -3.186 -13.541 -5.725 1.00 88.56 104 ASP A O 1
ATOM 838 N N . LYS A 1 105 ? -3.782 -15.546 -4.889 1.00 89.56 105 LYS A N 1
ATOM 839 C CA . LYS A 1 105 ? -5.052 -15.076 -4.327 1.00 89.56 105 LYS A CA 1
ATOM 840 C C . LYS A 1 105 ? -4.816 -14.083 -3.185 1.00 89.56 105 LYS A C 1
ATOM 842 O O . LYS A 1 105 ? -5.383 -12.992 -3.214 1.00 89.56 105 LYS A O 1
ATOM 847 N N . VAL A 1 106 ? -3.947 -14.445 -2.233 1.00 90.75 106 VAL A N 1
ATOM 848 C CA . VAL A 1 106 ? -3.561 -13.600 -1.086 1.00 90.75 106 VAL A CA 1
ATOM 849 C C . VAL A 1 106 ? -3.100 -12.222 -1.549 1.00 90.75 106 VAL A C 1
ATOM 851 O O . VAL A 1 106 ? -3.600 -11.200 -1.074 1.00 90.75 106 VAL A O 1
ATOM 854 N N . ILE A 1 107 ? -2.169 -12.184 -2.502 1.00 91.75 107 ILE A N 1
ATOM 855 C CA . ILE A 1 107 ? -1.635 -10.928 -3.016 1.00 91.75 107 ILE A CA 1
ATOM 856 C C . ILE A 1 107 ? -2.704 -10.172 -3.791 1.00 91.75 107 ILE A C 1
ATOM 858 O O . ILE A 1 107 ? -2.803 -8.960 -3.634 1.00 91.75 107 ILE A O 1
ATOM 862 N N . SER A 1 108 ? -3.499 -10.841 -4.628 1.00 92.75 108 SER A N 1
ATOM 863 C CA . SER A 1 108 ? -4.529 -10.153 -5.408 1.00 92.75 108 SER A CA 1
ATOM 864 C C . SER A 1 108 ? -5.510 -9.400 -4.508 1.00 92.75 108 SER A C 1
ATOM 866 O O . SER A 1 108 ? -5.820 -8.241 -4.786 1.00 92.75 108 SER A O 1
ATOM 868 N N . ASP A 1 109 ? -5.936 -10.025 -3.413 1.00 94.19 109 ASP A N 1
ATOM 869 C CA . ASP A 1 109 ? -6.852 -9.422 -2.448 1.00 94.19 109 ASP A CA 1
ATOM 870 C C . ASP A 1 109 ? -6.185 -8.277 -1.659 1.00 94.19 109 ASP A C 1
ATOM 872 O O . ASP A 1 109 ? -6.765 -7.195 -1.529 1.00 94.19 109 ASP A O 1
ATOM 876 N N . LEU A 1 110 ? -4.946 -8.472 -1.186 1.00 94.69 110 LEU A N 1
ATOM 877 C CA . LEU A 1 110 ? -4.177 -7.441 -0.474 1.00 94.69 110 LEU A CA 1
ATOM 878 C C . LEU A 1 110 ? -3.857 -6.222 -1.339 1.00 94.69 110 LEU A C 1
ATOM 880 O O . LEU A 1 110 ? -4.028 -5.081 -0.914 1.00 94.69 110 LEU A O 1
ATOM 884 N N . VAL A 1 111 ? -3.376 -6.456 -2.556 1.00 95.44 111 VAL A N 1
ATOM 885 C CA . VAL A 1 111 ? -3.067 -5.380 -3.497 1.00 95.44 111 VAL A CA 1
ATOM 886 C C . VAL A 1 111 ? -4.348 -4.664 -3.885 1.00 95.44 111 VAL A C 1
ATOM 888 O O . VAL A 1 111 ? -4.359 -3.439 -3.906 1.00 95.44 111 VAL A O 1
ATOM 891 N N . GLY A 1 112 ? -5.438 -5.400 -4.123 1.00 95.75 112 GLY A N 1
ATOM 892 C CA . GLY A 1 112 ? -6.737 -4.818 -4.446 1.00 95.75 112 GLY A CA 1
ATOM 893 C C . GLY A 1 112 ? -7.223 -3.837 -3.379 1.00 95.75 112 GLY A C 1
ATOM 894 O O . GLY A 1 112 ? -7.570 -2.703 -3.713 1.00 95.75 112 GLY A O 1
ATOM 895 N N . ILE A 1 113 ? -7.197 -4.230 -2.099 1.00 95.25 113 ILE A N 1
ATOM 896 C CA . ILE A 1 113 ? -7.635 -3.336 -1.019 1.00 95.25 113 ILE A CA 1
ATOM 897 C C . ILE A 1 113 ? -6.706 -2.129 -0.854 1.00 95.25 113 ILE A C 1
ATOM 899 O O . ILE A 1 113 ? -7.198 -1.014 -0.703 1.00 95.25 113 ILE A O 1
ATOM 903 N N . CYS A 1 114 ? -5.386 -2.311 -0.950 1.00 96.44 114 CYS A N 1
ATOM 904 C CA . CYS A 1 114 ? -4.445 -1.204 -0.803 1.00 96.44 114 CYS A CA 1
ATOM 905 C C . CYS A 1 114 ? -4.484 -0.224 -1.983 1.00 96.44 114 CYS A C 1
ATOM 907 O O . CYS A 1 114 ? -4.409 0.979 -1.770 1.00 96.44 114 CYS A O 1
ATOM 909 N N . VAL A 1 115 ? -4.610 -0.713 -3.221 1.00 95.06 115 VAL A N 1
ATOM 910 C CA . VAL A 1 115 ? -4.745 0.139 -4.414 1.00 95.06 115 VAL A CA 1
ATOM 911 C C . VAL A 1 115 ? -6.039 0.941 -4.352 1.00 95.06 115 VAL A C 1
ATOM 913 O O . VAL A 1 115 ? -6.018 2.142 -4.614 1.00 95.06 115 VAL A O 1
ATOM 916 N N . ASN A 1 116 ? -7.145 0.306 -3.950 1.00 93.81 116 ASN A N 1
ATOM 917 C CA . ASN A 1 116 ? -8.393 1.021 -3.715 1.00 93.81 116 ASN A CA 1
ATOM 918 C C . ASN A 1 116 ? -8.216 2.090 -2.630 1.00 93.81 116 ASN A C 1
ATOM 920 O O . ASN A 1 116 ? -8.683 3.208 -2.806 1.00 93.81 116 ASN A O 1
ATOM 924 N N . GLU A 1 117 ? -7.502 1.768 -1.549 1.00 92.12 117 GLU A N 1
ATOM 925 C CA . GLU A 1 117 ? -7.239 2.712 -0.463 1.00 92.12 117 GLU A CA 1
ATOM 926 C C . GLU A 1 117 ? -6.376 3.907 -0.894 1.00 92.12 117 GLU A C 1
ATOM 928 O O . GLU A 1 117 ? -6.642 5.034 -0.492 1.00 92.12 117 GLU A O 1
ATOM 933 N N . ILE A 1 118 ? -5.377 3.691 -1.754 1.00 92.56 118 ILE A N 1
ATOM 934 C CA . ILE A 1 118 ? -4.586 4.778 -2.350 1.00 92.56 118 ILE A CA 1
ATOM 935 C C . ILE A 1 118 ? -5.473 5.660 -3.234 1.00 92.56 118 ILE A C 1
ATOM 937 O O . ILE A 1 118 ? -5.358 6.880 -3.182 1.00 92.56 118 ILE A O 1
ATOM 941 N N . ALA A 1 119 ? -6.367 5.054 -4.021 1.00 88.56 119 ALA A N 1
ATOM 942 C CA . ALA A 1 119 ? -7.231 5.776 -4.952 1.00 88.56 119 ALA A CA 1
ATOM 943 C C . ALA A 1 119 ? -8.315 6.619 -4.256 1.00 88.56 119 ALA A C 1
ATOM 94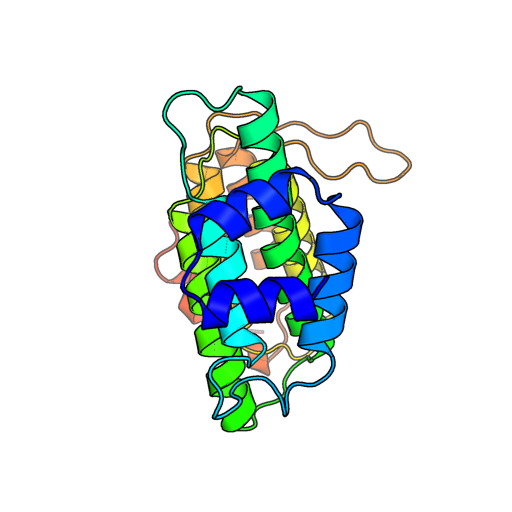5 O O . ALA A 1 119 ? -8.667 7.683 -4.760 1.00 88.56 119 ALA A O 1
ATOM 946 N N . VAL A 1 120 ? -8.850 6.156 -3.120 1.00 84.31 120 VAL A N 1
ATOM 947 C CA . VAL A 1 120 ? -9.821 6.919 -2.307 1.00 84.31 120 VAL A CA 1
ATOM 948 C C . VAL A 1 120 ? -9.158 7.766 -1.217 1.00 84.31 120 VAL A C 1
ATOM 950 O O . VAL A 1 120 ? -9.831 8.557 -0.556 1.00 84.31 120 VAL A O 1
ATOM 953 N N . GLY A 1 121 ? -7.857 7.580 -0.989 1.00 73.62 121 GLY A N 1
ATOM 954 C CA . GLY A 1 121 ? -7.067 8.354 -0.042 1.00 73.62 121 GLY A CA 1
ATOM 955 C C . GLY A 1 121 ? -7.032 9.833 -0.423 1.00 73.62 121 GLY A C 1
ATOM 956 O O . GLY A 1 121 ? -7.035 10.192 -1.598 1.00 73.62 121 GLY A O 1
ATOM 957 N N . THR A 1 122 ? -7.002 10.710 0.580 1.00 71.81 122 THR A N 1
ATOM 958 C CA . THR A 1 122 ? -6.887 12.150 0.332 1.00 71.81 122 THR A CA 1
ATOM 959 C C . THR A 1 122 ? -5.447 12.507 -0.029 1.00 71.81 122 THR A C 1
ATOM 961 O O . THR A 1 122 ? -4.505 12.195 0.702 1.00 71.81 122 THR A O 1
ATOM 964 N N . THR A 1 123 ? -5.281 13.205 -1.150 1.00 78.25 123 THR A N 1
ATOM 965 C CA . THR A 1 123 ? -4.008 13.815 -1.550 1.00 78.25 123 THR A CA 1
ATOM 966 C C . THR A 1 123 ? -3.697 15.099 -0.780 1.00 78.25 123 THR A C 1
ATOM 968 O O . THR A 1 123 ? -2.621 15.662 -0.956 1.00 78.25 123 THR A O 1
ATOM 971 N N . ASP A 1 124 ? -4.613 15.545 0.086 1.00 79.94 124 ASP A N 1
ATOM 972 C CA . ASP A 1 124 ? -4.466 16.744 0.916 1.00 79.94 124 ASP A CA 1
ATOM 973 C C . ASP A 1 124 ? -3.846 16.431 2.290 1.00 79.94 124 ASP A C 1
ATOM 975 O O . ASP A 1 124 ? -3.581 17.350 3.062 1.00 79.94 124 ASP A O 1
ATOM 979 N N . SER A 1 125 ? -3.620 15.149 2.619 1.00 86.00 125 SER A N 1
ATOM 980 C CA . SER A 1 125 ? -2.919 14.725 3.842 1.00 86.00 125 SER A CA 1
ATOM 981 C C . SER A 1 125 ? -1.413 14.620 3.579 1.00 86.00 125 SER A C 1
ATOM 983 O O . SER A 1 125 ? -0.969 13.680 2.906 1.00 86.00 125 SER A O 1
ATOM 985 N N . PRO A 1 126 ? -0.583 15.513 4.154 1.00 86.06 126 PRO A N 1
ATOM 986 C CA . PRO A 1 126 ? 0.866 15.457 3.976 1.00 86.06 126 PRO A CA 1
ATOM 987 C C . PRO A 1 126 ? 1.469 14.162 4.534 1.00 86.06 126 PRO A C 1
ATOM 989 O O . PRO A 1 126 ? 2.455 13.654 3.997 1.00 86.06 126 PRO A O 1
ATOM 992 N N . VAL A 1 127 ? 0.863 13.599 5.588 1.00 88.56 127 VAL A N 1
ATOM 993 C CA . VAL A 1 127 ? 1.289 12.324 6.181 1.00 88.56 127 VAL A CA 1
ATOM 994 C C . VAL A 1 127 ? 1.091 11.182 5.185 1.00 88.56 127 VAL A C 1
ATOM 996 O O . VAL A 1 127 ? 2.010 10.393 4.965 1.00 88.56 127 VAL A O 1
ATOM 999 N N . MET A 1 128 ? -0.080 11.107 4.546 1.00 89.00 128 MET A N 1
ATOM 1000 C CA . MET A 1 128 ? -0.380 10.056 3.571 1.00 89.00 128 MET A CA 1
ATOM 1001 C C . MET A 1 128 ? 0.512 10.162 2.327 1.00 89.00 128 MET A C 1
ATOM 1003 O O . MET A 1 128 ? 1.080 9.156 1.895 1.00 89.00 128 MET A O 1
ATOM 1007 N N . ILE A 1 129 ? 0.727 11.381 1.817 1.00 90.44 129 ILE A N 1
ATOM 1008 C CA . ILE A 1 129 ? 1.656 11.636 0.707 1.00 90.44 129 ILE A CA 1
ATOM 1009 C C . ILE A 1 129 ? 3.089 11.228 1.069 1.00 90.44 129 ILE A C 1
ATOM 1011 O O . ILE A 1 129 ? 3.752 10.564 0.270 1.00 90.44 129 ILE A O 1
ATOM 1015 N N . GLY A 1 130 ? 3.560 11.547 2.280 1.00 90.25 130 GLY A N 1
ATOM 1016 C CA . GLY A 1 130 ? 4.873 11.108 2.762 1.00 90.25 130 GLY A CA 1
ATOM 1017 C C . GLY A 1 130 ? 5.028 9.584 2.730 1.00 90.25 130 GLY A C 1
ATOM 1018 O O . GLY A 1 130 ? 6.037 9.066 2.251 1.00 90.25 130 GLY A O 1
ATOM 1019 N N . VAL A 1 131 ? 3.992 8.847 3.135 1.00 91.56 131 VAL A N 1
ATOM 1020 C CA . VAL A 1 131 ? 4.003 7.380 3.064 1.00 91.56 131 VAL A CA 1
ATOM 1021 C C . VAL A 1 131 ? 3.988 6.871 1.616 1.00 91.56 131 VAL A C 1
ATOM 1023 O O . VAL A 1 131 ? 4.698 5.918 1.295 1.00 91.56 131 VAL A O 1
ATOM 1026 N N . PHE A 1 132 ? 3.245 7.508 0.708 1.00 93.25 132 PHE A N 1
ATOM 1027 C CA . PHE A 1 132 ? 3.251 7.140 -0.716 1.00 93.25 132 PHE A CA 1
ATOM 1028 C C . PHE A 1 132 ? 4.634 7.315 -1.352 1.00 93.25 132 PHE A C 1
ATOM 1030 O O . PHE A 1 132 ? 5.058 6.476 -2.156 1.00 93.25 132 PHE A O 1
ATOM 1037 N N . VAL A 1 133 ? 5.367 8.360 -0.963 1.00 93.25 133 VAL A N 1
ATOM 1038 C CA . VAL A 1 133 ? 6.763 8.576 -1.369 1.00 93.25 133 VAL A CA 1
ATOM 1039 C C . VAL A 1 133 ? 7.659 7.442 -0.869 1.00 93.25 133 VAL A C 1
ATOM 1041 O O . VAL A 1 133 ? 8.451 6.899 -1.646 1.00 93.25 133 VAL A O 1
ATOM 1044 N N . GLU A 1 134 ? 7.531 7.044 0.400 1.00 93.19 134 GLU A N 1
ATOM 1045 C CA . GLU A 1 134 ? 8.298 5.925 0.966 1.00 93.19 134 GLU A CA 1
ATOM 1046 C C . GLU A 1 134 ? 8.006 4.605 0.242 1.00 93.19 134 GLU A C 1
ATOM 1048 O O . GLU A 1 134 ? 8.937 3.893 -0.151 1.00 93.19 134 GLU A O 1
ATOM 1053 N N . ILE A 1 135 ? 6.726 4.309 0.000 1.00 95.19 135 ILE A N 1
ATOM 1054 C CA . ILE A 1 135 ? 6.271 3.120 -0.733 1.00 95.19 135 ILE A CA 1
ATOM 1055 C C . ILE A 1 135 ? 6.870 3.099 -2.140 1.00 95.19 135 ILE A C 1
ATOM 1057 O O . ILE A 1 135 ? 7.486 2.109 -2.543 1.00 95.19 135 ILE A O 1
ATOM 1061 N N . THR A 1 136 ? 6.732 4.202 -2.877 1.00 95.06 136 THR A N 1
ATOM 1062 C CA . THR A 1 136 ? 7.238 4.317 -4.251 1.00 95.06 136 THR A CA 1
ATOM 1063 C C . THR A 1 136 ? 8.752 4.138 -4.287 1.00 95.06 136 THR A C 1
ATOM 1065 O O . THR A 1 136 ? 9.280 3.399 -5.121 1.00 95.06 136 THR A O 1
ATOM 1068 N N . THR A 1 137 ? 9.456 4.742 -3.329 1.00 93.44 137 THR A N 1
ATOM 1069 C CA . THR A 1 137 ? 10.909 4.604 -3.180 1.00 93.44 137 THR A CA 1
ATOM 1070 C C . THR A 1 137 ? 11.311 3.151 -2.910 1.00 93.44 137 THR A C 1
ATOM 1072 O O . THR A 1 137 ? 12.251 2.651 -3.531 1.00 93.44 137 THR A O 1
ATOM 1075 N N . CYS A 1 138 ? 10.584 2.438 -2.042 1.00 94.38 138 CYS A N 1
ATOM 1076 C CA . CYS A 1 138 ? 10.833 1.020 -1.770 1.00 94.38 138 CYS A CA 1
ATOM 1077 C C . CYS A 1 138 ? 10.657 0.151 -3.023 1.00 94.38 138 CYS A C 1
ATOM 1079 O O . CYS A 1 138 ? 11.508 -0.699 -3.293 1.00 94.38 138 CYS A O 1
ATOM 1081 N N . ILE A 1 139 ? 9.602 0.388 -3.811 1.00 94.94 139 ILE A N 1
ATOM 1082 C CA . ILE A 1 139 ? 9.351 -0.346 -5.061 1.00 94.94 139 ILE A CA 1
ATOM 1083 C C . ILE A 1 139 ? 10.467 -0.074 -6.081 1.00 94.94 139 ILE A C 1
ATOM 1085 O O . ILE A 1 139 ? 11.022 -1.021 -6.640 1.00 94.94 139 ILE A O 1
ATOM 1089 N N . ILE A 1 140 ? 10.862 1.191 -6.281 1.00 93.50 140 ILE A N 1
ATOM 1090 C CA . ILE A 1 140 ? 11.971 1.552 -7.184 1.00 93.50 140 ILE A CA 1
ATOM 1091 C C . ILE A 1 140 ? 13.264 0.851 -6.756 1.00 93.50 140 ILE A C 1
ATOM 1093 O O . ILE A 1 140 ? 13.937 0.243 -7.588 1.00 93.50 140 ILE A O 1
ATOM 1097 N N . HIS A 1 141 ? 13.607 0.897 -5.466 1.00 93.69 141 HIS A N 1
ATOM 1098 C CA . HIS A 1 141 ? 14.803 0.230 -4.954 1.00 93.69 141 HIS A CA 1
ATOM 1099 C C . HIS A 1 141 ? 14.743 -1.292 -5.139 1.00 93.69 141 HIS A C 1
ATOM 1101 O O . HIS A 1 141 ? 15.760 -1.904 -5.466 1.00 93.69 141 HIS A O 1
ATOM 1107 N N . ALA A 1 142 ? 13.574 -1.913 -4.961 1.00 93.12 142 ALA A N 1
ATOM 1108 C CA . ALA A 1 142 ? 13.394 -3.341 -5.203 1.00 93.12 142 ALA A CA 1
ATOM 1109 C C . ALA A 1 142 ? 13.627 -3.704 -6.679 1.00 93.12 142 ALA A C 1
ATOM 1111 O O . ALA A 1 142 ? 14.333 -4.673 -6.961 1.00 93.12 142 ALA A O 1
ATOM 1112 N N . ILE A 1 143 ? 13.112 -2.893 -7.610 1.00 91.69 143 ILE A N 1
ATOM 1113 C CA . ILE A 1 143 ? 13.328 -3.064 -9.056 1.00 91.69 143 ILE A CA 1
ATOM 1114 C C . ILE A 1 143 ? 14.811 -2.882 -9.407 1.00 91.69 143 ILE A C 1
ATOM 1116 O O . ILE A 1 143 ? 15.378 -3.697 -10.130 1.00 91.69 143 ILE A O 1
ATOM 1120 N N . GLN A 1 144 ? 15.469 -1.858 -8.854 1.00 91.69 144 GLN A N 1
ATOM 1121 C CA . GLN A 1 144 ? 16.888 -1.563 -9.105 1.00 91.69 144 GLN A CA 1
ATOM 1122 C C . GLN A 1 144 ? 17.843 -2.648 -8.608 1.00 91.69 144 GLN A C 1
ATOM 1124 O O . GLN A 1 144 ? 18.910 -2.833 -9.189 1.00 91.69 144 GLN A O 1
ATOM 1129 N N . ARG A 1 145 ? 17.468 -3.385 -7.556 1.00 90.75 145 ARG A N 1
ATOM 1130 C CA . ARG A 1 145 ? 18.230 -4.559 -7.103 1.00 90.75 145 ARG A CA 1
ATOM 1131 C C . ARG A 1 145 ? 18.221 -5.695 -8.129 1.00 90.75 145 ARG A C 1
ATOM 1133 O O . ARG A 1 145 ? 19.054 -6.586 -8.024 1.00 90.75 145 ARG A O 1
ATOM 1140 N N . GLY A 1 146 ? 17.310 -5.664 -9.105 1.00 84.44 146 GLY A N 1
ATOM 1141 C CA . GLY A 1 146 ? 17.240 -6.649 -10.180 1.00 84.44 146 GLY A CA 1
ATOM 1142 C C . GLY A 1 146 ? 16.714 -8.011 -9.732 1.00 84.44 146 GLY A C 1
ATOM 1143 O O . GLY A 1 146 ? 16.939 -8.997 -10.423 1.00 84.44 146 GLY A O 1
ATOM 1144 N N . ASN A 1 147 ? 16.030 -8.088 -8.589 1.00 86.25 147 ASN A N 1
ATOM 1145 C CA . ASN A 1 147 ? 15.419 -9.330 -8.125 1.00 86.25 147 ASN A CA 1
ATOM 1146 C C . ASN A 1 147 ? 14.116 -9.612 -8.884 1.00 86.25 147 ASN A C 1
ATOM 1148 O O . ASN A 1 147 ? 13.395 -8.687 -9.262 1.00 86.25 147 ASN A O 1
ATOM 1152 N N . SER A 1 148 ? 13.777 -10.894 -9.040 1.00 89.44 148 SER A N 1
ATOM 1153 C CA . SER A 1 148 ? 12.449 -11.292 -9.509 1.00 89.44 148 SER A CA 1
ATOM 1154 C C . SER A 1 148 ? 11.409 -10.938 -8.445 1.00 89.44 148 SER A C 1
ATOM 1156 O O . SER A 1 148 ? 11.470 -11.447 -7.325 1.00 89.44 148 SER A O 1
ATOM 1158 N N . LEU A 1 149 ? 10.458 -10.076 -8.793 1.00 92.81 149 LEU A N 1
ATOM 1159 C CA . LEU A 1 149 ? 9.356 -9.659 -7.916 1.00 92.81 149 LEU A CA 1
ATOM 1160 C C . LEU A 1 149 ? 8.029 -10.244 -8.402 1.00 92.81 149 LEU A C 1
ATOM 1162 O O . LEU A 1 149 ? 7.883 -10.574 -9.580 1.00 92.81 149 LEU A O 1
ATOM 1166 N N . HIS A 1 150 ? 7.036 -10.320 -7.525 1.00 93.06 150 HIS A N 1
ATOM 1167 C CA . HIS A 1 150 ? 5.689 -10.682 -7.937 1.00 93.06 150 HIS A CA 1
ATOM 1168 C C . HIS A 1 150 ? 5.072 -9.593 -8.827 1.00 93.06 150 HIS A C 1
ATOM 1170 O O . HIS A 1 150 ? 5.061 -8.420 -8.454 1.00 93.06 150 HIS A O 1
ATOM 1176 N N . GLY A 1 151 ? 4.505 -9.959 -9.982 1.00 91.06 151 GLY A N 1
ATOM 1177 C CA . GLY A 1 151 ? 3.971 -8.991 -10.953 1.00 91.06 151 GLY A CA 1
ATOM 1178 C C . GLY A 1 151 ? 2.903 -8.055 -10.376 1.00 91.06 151 GLY A C 1
ATOM 1179 O O . GLY A 1 151 ? 2.875 -6.872 -10.699 1.00 91.06 151 GLY A O 1
ATOM 1180 N N . LYS A 1 152 ? 2.089 -8.563 -9.444 1.00 92.38 152 LYS A N 1
ATOM 1181 C CA . LYS A 1 152 ? 1.025 -7.804 -8.767 1.00 92.38 152 LYS A CA 1
ATOM 1182 C C . LYS A 1 152 ? 1.541 -6.657 -7.881 1.00 92.38 152 LYS A C 1
ATOM 1184 O O . LYS A 1 152 ? 0.788 -5.737 -7.590 1.00 92.38 152 LYS A O 1
ATOM 1189 N N . LEU A 1 153 ? 2.820 -6.667 -7.487 1.00 94.25 153 LEU A N 1
ATOM 1190 C CA . LEU A 1 153 ? 3.446 -5.532 -6.796 1.00 94.25 153 LEU A CA 1
ATOM 1191 C C . LEU A 1 153 ? 3.419 -4.261 -7.662 1.00 94.25 153 LEU A C 1
ATOM 1193 O O . LEU A 1 153 ? 3.361 -3.151 -7.142 1.00 94.25 153 LEU A O 1
ATOM 1197 N N . PHE A 1 154 ? 3.458 -4.397 -8.985 1.00 93.62 154 PHE A N 1
ATOM 1198 C CA . PHE A 1 154 ? 3.519 -3.236 -9.868 1.00 93.62 154 PHE A CA 1
ATOM 1199 C C . PHE A 1 154 ? 2.177 -2.521 -10.015 1.00 93.62 154 PHE A C 1
ATOM 1201 O O . PHE A 1 154 ? 2.180 -1.345 -10.365 1.00 93.62 154 PHE A O 1
ATOM 1208 N N . SER A 1 155 ? 1.061 -3.152 -9.635 1.00 94.12 155 SER A N 1
ATOM 1209 C CA . SER A 1 155 ? -0.264 -2.517 -9.636 1.00 94.12 155 SER A CA 1
ATOM 1210 C C . SER A 1 155 ? -0.382 -1.351 -8.642 1.00 94.12 155 SER A C 1
ATOM 1212 O O . SER A 1 155 ? -1.307 -0.549 -8.735 1.00 94.12 155 SER A O 1
ATOM 1214 N N . PHE A 1 156 ? 0.567 -1.204 -7.709 1.00 95.44 156 PHE A N 1
ATOM 1215 C CA . PHE A 1 156 ? 0.678 -0.005 -6.874 1.00 95.44 156 PHE A CA 1
ATOM 1216 C C . PHE A 1 156 ? 1.134 1.231 -7.662 1.00 95.44 156 PHE A C 1
ATOM 1218 O O . PHE A 1 156 ? 0.747 2.345 -7.316 1.00 95.44 156 PHE A O 1
ATOM 1225 N N . LEU A 1 157 ? 1.955 1.062 -8.708 1.00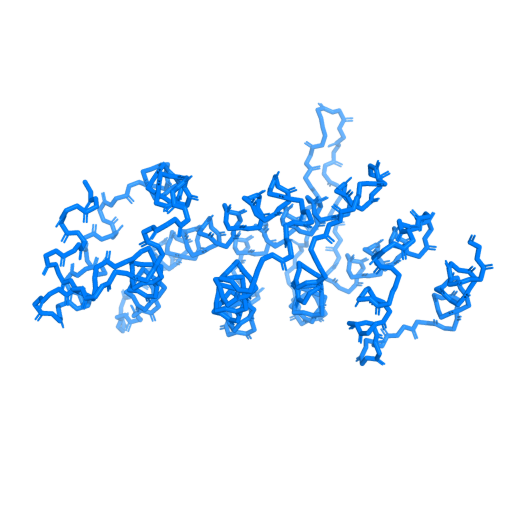 94.75 157 LEU A N 1
ATOM 1226 C CA . LEU A 1 157 ? 2.587 2.181 -9.414 1.00 94.75 157 LEU A CA 1
ATOM 1227 C C . LEU A 1 157 ? 1.563 3.111 -10.085 1.00 94.75 157 LEU A C 1
ATOM 1229 O O . LEU A 1 157 ? 1.664 4.315 -9.852 1.00 94.75 157 LEU A O 1
ATOM 1233 N N . PRO A 1 158 ? 0.557 2.631 -10.842 1.00 93.31 158 PRO A N 1
ATOM 1234 C CA . PRO A 1 158 ? -0.432 3.524 -11.448 1.00 93.31 158 PRO A CA 1
ATOM 1235 C C . PRO A 1 158 ? -1.246 4.307 -10.420 1.00 93.31 158 PRO A C 1
ATOM 1237 O O . PRO A 1 158 ? -1.484 5.501 -10.606 1.00 93.31 158 PRO A O 1
ATOM 1240 N N . ALA A 1 159 ? -1.620 3.664 -9.311 1.00 93.69 159 ALA A N 1
ATOM 1241 C CA . ALA A 1 159 ? -2.364 4.309 -8.234 1.00 93.69 159 ALA A CA 1
ATOM 1242 C C . ALA A 1 159 ? -1.537 5.417 -7.563 1.00 93.69 159 ALA A C 1
ATOM 1244 O O . ALA A 1 159 ? -2.012 6.540 -7.416 1.00 93.69 159 ALA A O 1
ATOM 1245 N N . LEU A 1 160 ? -0.274 5.127 -7.235 1.00 94.75 160 LEU A N 1
ATOM 1246 C CA . LEU A 1 160 ? 0.649 6.095 -6.637 1.00 94.75 160 LEU A CA 1
ATOM 1247 C C . LEU A 1 160 ? 0.928 7.265 -7.588 1.00 94.75 160 LEU A C 1
ATOM 1249 O O . LEU A 1 160 ? 0.839 8.420 -7.185 1.00 94.75 160 LEU A O 1
ATOM 1253 N N . LEU A 1 161 ? 1.214 6.990 -8.864 1.00 93.38 161 LEU A N 1
ATOM 1254 C CA . LEU A 1 161 ? 1.465 8.032 -9.864 1.00 93.38 161 LEU A CA 1
ATOM 1255 C C . LEU A 1 161 ? 0.242 8.926 -10.084 1.00 93.38 161 LEU A C 1
ATOM 1257 O O . LEU A 1 161 ? 0.409 10.132 -10.241 1.00 93.38 161 LEU A O 1
ATOM 1261 N N . SER A 1 162 ? -0.966 8.359 -10.053 1.00 91.81 162 SER A N 1
ATOM 1262 C CA . SER A 1 162 ? -2.216 9.127 -10.144 1.00 91.81 162 SER A CA 1
ATOM 1263 C C . SER A 1 162 ? -2.448 9.992 -8.902 1.00 91.81 162 SER A C 1
ATOM 1265 O O . SER A 1 162 ? -2.851 11.150 -9.027 1.00 91.81 162 SER A O 1
ATOM 1267 N N . ALA A 1 163 ? -2.135 9.465 -7.712 1.00 91.75 163 ALA A N 1
ATOM 1268 C CA . ALA A 1 163 ? -2.190 10.225 -6.467 1.00 91.75 163 ALA A CA 1
ATOM 1269 C C . ALA A 1 163 ? -1.207 11.408 -6.487 1.00 91.75 163 ALA A C 1
ATOM 1271 O O . ALA A 1 163 ? -1.581 12.516 -6.117 1.00 91.75 163 ALA A O 1
ATOM 1272 N N . PHE A 1 164 ? 0.021 11.216 -6.985 1.00 91.81 164 PHE A N 1
ATOM 1273 C CA . PHE A 1 164 ? 0.982 12.314 -7.138 1.00 91.81 164 PHE A CA 1
ATOM 1274 C C . PHE A 1 164 ? 0.559 13.335 -8.196 1.00 91.81 164 PHE A C 1
ATOM 1276 O O . PHE A 1 164 ? 0.745 14.527 -7.986 1.00 91.81 164 PHE A O 1
ATOM 1283 N N . ASP A 1 165 ? -0.035 12.903 -9.308 1.00 89.38 165 ASP A N 1
ATOM 1284 C CA . ASP A 1 165 ? -0.520 13.815 -10.355 1.00 89.38 165 ASP A CA 1
ATOM 1285 C C . ASP A 1 165 ? -1.611 14.766 -9.842 1.00 89.38 165 ASP A C 1
ATOM 1287 O O . ASP A 1 165 ? -1.673 15.929 -10.245 1.00 89.38 165 ASP A O 1
ATOM 1291 N N . SER A 1 166 ? -2.444 14.253 -8.931 1.00 88.06 166 SER A N 1
ATOM 1292 C CA . SER A 1 166 ? -3.552 14.971 -8.291 1.00 88.06 166 SER A CA 1
ATOM 1293 C C . SER A 1 166 ? -3.132 15.701 -7.007 1.00 88.06 166 SER A C 1
ATOM 1295 O O . SER A 1 166 ? -3.939 16.407 -6.406 1.00 88.06 166 SER A O 1
ATOM 1297 N N . CYS A 1 167 ? -1.881 15.531 -6.572 1.00 87.00 167 CYS A N 1
ATOM 1298 C CA . CYS A 1 167 ? -1.356 16.123 -5.351 1.00 87.00 167 CYS A CA 1
ATOM 1299 C C . CYS A 1 167 ? -0.997 17.596 -5.577 1.00 87.00 167 CYS A C 1
ATOM 1301 O O . CYS A 1 167 ? -0.078 17.919 -6.332 1.00 87.00 167 CYS A O 1
ATOM 1303 N N . ASN A 1 168 ? -1.710 18.482 -4.882 1.00 77.31 168 ASN A N 1
ATOM 1304 C CA . ASN A 1 168 ? -1.425 19.919 -4.864 1.00 77.31 168 ASN A CA 1
ATOM 1305 C C . ASN A 1 168 ? -0.397 20.305 -3.787 1.00 77.31 168 ASN A C 1
ATOM 1307 O O . ASN A 1 168 ? 0.115 21.424 -3.794 1.00 77.31 168 ASN A O 1
ATOM 1311 N N . GLU A 1 169 ? -0.113 19.391 -2.860 1.00 72.62 169 GLU A N 1
ATOM 1312 C CA . GLU A 1 169 ? 0.840 19.585 -1.773 1.00 72.62 169 GLU A CA 1
ATOM 1313 C C . GLU A 1 169 ? 2.291 19.410 -2.241 1.00 72.62 169 GLU A C 1
ATOM 1315 O O . GLU A 1 169 ? 2.599 18.765 -3.250 1.00 72.62 169 GLU A O 1
ATOM 1320 N N . VAL A 1 170 ? 3.214 19.987 -1.472 1.00 78.62 170 VAL A N 1
ATOM 1321 C CA . VAL A 1 170 ? 4.648 19.842 -1.725 1.00 78.62 170 VAL A CA 1
ATOM 1322 C C . VAL A 1 170 ? 5.101 18.449 -1.299 1.00 78.62 170 VAL A C 1
ATOM 1324 O O . VAL A 1 170 ? 5.043 18.075 -0.127 1.00 78.62 170 VAL A O 1
ATOM 1327 N N . VAL A 1 171 ? 5.626 17.691 -2.254 1.00 79.94 171 VAL A N 1
ATOM 1328 C CA . VAL A 1 171 ? 6.217 16.382 -2.007 1.00 79.94 171 VAL A CA 1
ATOM 1329 C C . VAL A 1 171 ? 7.651 16.569 -1.526 1.00 79.94 171 VAL A C 1
ATOM 1331 O O . VAL A 1 171 ? 8.492 17.139 -2.223 1.00 79.94 171 VAL A O 1
ATOM 1334 N N . THR A 1 172 ? 7.945 16.064 -0.329 1.00 79.50 172 THR A N 1
ATOM 1335 C CA . THR A 1 172 ? 9.303 16.058 0.224 1.00 79.50 172 THR A CA 1
ATOM 1336 C C . THR A 1 172 ? 9.930 14.689 0.005 1.00 79.50 172 THR A C 1
ATOM 1338 O O . THR A 1 172 ? 9.409 13.675 0.466 1.00 79.50 172 THR A O 1
ATOM 1341 N N . LEU A 1 173 ? 11.060 14.650 -0.703 1.00 69.44 173 LEU A N 1
ATOM 1342 C CA . LEU A 1 173 ? 11.840 13.423 -0.857 1.00 69.44 173 LEU A CA 1
ATOM 1343 C C . LEU A 1 173 ? 12.364 12.930 0.504 1.00 69.44 173 LEU A C 1
ATOM 1345 O O . LEU A 1 173 ? 12.740 13.763 1.334 1.00 69.44 173 LEU A O 1
ATOM 1349 N N . PRO A 1 174 ? 12.477 11.605 0.731 1.00 64.00 174 PRO A N 1
ATOM 1350 C CA . PRO A 1 174 ? 13.048 11.082 1.963 1.00 64.00 174 PRO A CA 1
ATOM 1351 C C . PRO A 1 174 ? 14.476 11.606 2.110 1.00 64.00 174 PRO A C 1
ATOM 1353 O O . PRO A 1 174 ? 15.315 11.409 1.225 1.00 64.00 174 PRO A O 1
ATOM 1356 N N . SER A 1 175 ? 14.756 12.297 3.212 1.00 54.62 175 SER A N 1
ATOM 1357 C CA . SER A 1 175 ? 16.089 12.817 3.493 1.00 54.62 175 SER A CA 1
ATOM 1358 C C . SER A 1 175 ? 17.067 11.649 3.627 1.00 54.62 175 SER A C 1
ATOM 1360 O O . SER A 1 175 ? 17.025 10.892 4.596 1.00 54.62 175 SER A O 1
ATOM 1362 N N . GLY A 1 176 ? 17.982 11.501 2.668 1.00 48.69 176 GLY A N 1
ATOM 1363 C CA . GLY A 1 176 ? 19.230 10.789 2.925 1.00 48.69 176 GLY A CA 1
ATOM 1364 C C . GLY A 1 176 ? 20.018 11.540 4.001 1.00 48.69 176 GLY A C 1
ATOM 1365 O O . GLY A 1 176 ? 19.864 12.753 4.134 1.00 48.69 176 GLY A O 1
ATOM 1366 N N . GLN A 1 177 ? 20.877 10.840 4.750 1.00 38.72 177 GLN A N 1
ATOM 1367 C CA . GLN A 1 177 ? 21.603 11.388 5.910 1.00 38.72 177 GLN A CA 1
ATOM 1368 C C . GLN A 1 177 ? 22.335 12.726 5.651 1.00 38.72 177 GLN A C 1
ATOM 1370 O O . GLN A 1 177 ? 22.613 13.435 6.611 1.00 38.72 177 GLN A O 1
ATOM 1375 N N . ASN A 1 178 ? 22.584 13.118 4.392 1.00 35.78 178 ASN A N 1
ATOM 1376 C CA . ASN A 1 178 ? 23.368 14.301 4.027 1.00 35.78 178 ASN A CA 1
ATOM 1377 C C . ASN A 1 178 ? 22.737 15.171 2.911 1.00 35.78 178 ASN A C 1
ATOM 1379 O O . ASN A 1 178 ? 23.467 15.732 2.093 1.00 35.78 178 ASN A O 1
ATOM 1383 N N . SER A 1 179 ? 21.410 15.276 2.792 1.00 42.66 179 SER A N 1
ATOM 1384 C CA . SER A 1 179 ? 20.792 16.099 1.733 1.00 42.66 179 SER A CA 1
ATOM 1385 C C . SER A 1 179 ? 19.625 16.907 2.278 1.00 42.66 179 SER A C 1
ATOM 1387 O O . SER A 1 179 ? 18.684 16.335 2.820 1.00 42.66 179 SER A O 1
ATOM 1389 N N . THR A 1 180 ? 19.658 18.232 2.112 1.00 44.44 180 THR A N 1
ATOM 1390 C CA . THR A 1 180 ? 18.475 19.079 2.306 1.00 44.44 180 THR A CA 1
ATOM 1391 C C . THR A 1 180 ? 17.357 18.519 1.429 1.00 44.44 180 THR A C 1
ATOM 1393 O O . THR A 1 180 ? 17.536 18.405 0.212 1.00 44.44 180 THR A O 1
ATOM 1396 N N . GLY A 1 181 ? 16.261 18.079 2.056 1.00 57.03 181 GLY A N 1
ATOM 1397 C CA . GLY A 1 181 ? 15.143 17.420 1.386 1.00 57.03 181 GLY A CA 1
ATOM 1398 C C . GLY A 1 181 ? 14.712 18.227 0.169 1.00 57.03 181 GLY A C 1
ATOM 1399 O O . GLY A 1 181 ? 14.317 19.385 0.288 1.00 57.03 181 GLY A O 1
ATOM 1400 N N . HIS A 1 182 ? 14.869 17.644 -1.016 1.00 71.50 182 HIS A N 1
ATOM 1401 C CA . HIS A 1 182 ? 14.431 18.292 -2.241 1.00 71.50 182 HIS A CA 1
ATOM 1402 C C . HIS A 1 182 ? 12.905 18.229 -2.250 1.00 71.50 182 HIS A C 1
ATOM 1404 O O . HIS A 1 182 ? 12.316 17.148 -2.273 1.00 71.50 182 HIS A O 1
ATOM 1410 N N . SER A 1 183 ? 12.294 19.402 -2.143 1.00 79.44 183 SER A N 1
ATOM 1411 C CA . SER A 1 183 ? 10.852 19.597 -2.214 1.00 79.44 183 SER A CA 1
ATOM 1412 C C . SER A 1 183 ? 10.459 19.840 -3.667 1.00 79.44 183 SER A C 1
ATOM 1414 O O . SER A 1 183 ? 11.130 20.611 -4.355 1.00 79.44 183 SER A O 1
ATOM 1416 N N . MET A 1 184 ? 9.408 19.183 -4.144 1.00 87.81 184 MET A N 1
ATOM 1417 C CA . MET A 1 184 ? 8.905 19.350 -5.510 1.00 87.81 184 MET A CA 1
ATOM 1418 C C . MET A 1 184 ? 7.386 19.189 -5.561 1.00 87.81 184 MET A C 1
ATOM 1420 O O . MET A 1 184 ? 6.780 18.722 -4.598 1.00 87.81 184 MET A O 1
ATOM 1424 N N . SER A 1 185 ? 6.764 19.593 -6.668 1.00 89.38 185 SER A N 1
ATOM 1425 C CA . SER A 1 185 ? 5.331 19.355 -6.872 1.00 89.38 185 SER A CA 1
ATOM 1426 C C . SER A 1 185 ? 5.030 17.858 -7.020 1.00 89.38 185 SER A C 1
ATOM 1428 O O . SER A 1 185 ? 5.917 17.057 -7.339 1.00 89.38 185 SER A O 1
ATOM 1430 N N . GLY A 1 186 ? 3.767 17.473 -6.834 1.00 88.69 186 GLY A N 1
ATOM 1431 C CA . GLY A 1 186 ? 3.313 16.114 -7.122 1.00 88.69 186 GLY A CA 1
ATOM 1432 C C . GLY A 1 186 ? 3.595 15.685 -8.567 1.00 88.69 186 GLY A C 1
ATOM 1433 O O . GLY A 1 186 ? 4.113 14.588 -8.801 1.00 88.69 186 GLY A O 1
ATOM 1434 N N . GLN A 1 187 ? 3.373 16.577 -9.538 1.00 89.50 187 GLN A N 1
ATOM 1435 C CA . GLN A 1 187 ? 3.649 16.301 -10.951 1.00 89.50 187 GLN A CA 1
ATOM 1436 C C . GLN A 1 187 ? 5.151 16.126 -11.228 1.00 89.50 187 GLN A C 1
ATOM 1438 O O . GLN A 1 187 ? 5.548 15.236 -11.987 1.00 89.50 187 GLN A O 1
ATOM 1443 N N . ASP A 1 188 ? 6.009 16.923 -10.586 1.00 90.00 188 ASP A N 1
ATOM 1444 C CA . ASP A 1 188 ? 7.463 16.766 -10.697 1.00 90.00 188 ASP A CA 1
ATOM 1445 C C . ASP A 1 188 ? 7.933 15.447 -10.076 1.00 90.00 188 ASP A C 1
ATOM 1447 O O . ASP A 1 188 ? 8.780 14.761 -10.656 1.00 90.00 188 ASP A O 1
ATOM 1451 N N . TYR A 1 189 ? 7.343 15.042 -8.945 1.00 90.62 189 TYR A N 1
ATOM 1452 C CA . TYR A 1 189 ? 7.651 13.759 -8.316 1.00 90.62 189 TYR A CA 1
ATOM 1453 C C . TYR A 1 189 ? 7.221 12.576 -9.193 1.00 90.62 189 TYR A C 1
ATOM 1455 O O . TYR A 1 189 ? 8.003 11.645 -9.401 1.00 90.62 189 TYR A O 1
ATOM 1463 N N . LYS A 1 190 ? 6.028 12.632 -9.798 1.00 91.56 190 LYS A N 1
ATOM 1464 C CA . LYS A 1 190 ? 5.582 11.652 -10.805 1.00 91.56 190 LYS A CA 1
ATOM 1465 C C . LYS A 1 190 ? 6.597 11.532 -11.947 1.00 91.56 190 LYS A C 1
ATOM 1467 O O . LYS A 1 190 ? 7.019 10.424 -12.286 1.00 91.56 190 LYS A O 1
ATOM 1472 N N . ASN A 1 191 ? 7.044 12.659 -12.502 1.00 90.44 191 ASN A N 1
ATOM 1473 C CA . ASN A 1 191 ? 8.052 12.674 -13.565 1.00 90.44 191 ASN A CA 1
ATOM 1474 C C . ASN A 1 191 ? 9.400 12.107 -13.106 1.00 90.44 191 ASN A C 1
ATOM 1476 O O . ASN A 1 191 ? 10.044 11.359 -13.847 1.00 90.44 191 ASN A O 1
ATOM 1480 N N . TYR A 1 192 ? 9.821 12.420 -11.881 1.00 90.69 192 TYR A N 1
ATOM 1481 C CA . TYR A 1 192 ? 11.014 11.849 -11.266 1.00 90.69 192 TYR A CA 1
ATOM 1482 C C . TYR A 1 192 ? 10.929 10.318 -11.176 1.00 90.69 192 TYR A C 1
ATOM 1484 O O . TYR A 1 192 ? 11.870 9.630 -11.584 1.00 90.69 192 TYR A O 1
ATOM 1492 N N . VAL A 1 193 ? 9.800 9.779 -10.704 1.00 91.56 193 VAL A N 1
ATOM 1493 C CA . VAL A 1 193 ? 9.565 8.331 -10.589 1.00 91.56 193 VAL A CA 1
ATOM 1494 C C . VAL A 1 193 ? 9.611 7.660 -11.960 1.00 91.56 193 VAL A C 1
ATOM 1496 O O . VAL A 1 193 ? 10.347 6.686 -12.133 1.00 91.56 193 VAL A O 1
ATOM 1499 N N . LEU A 1 194 ? 8.900 8.207 -12.950 1.00 90.94 194 LEU A N 1
ATOM 1500 C CA . LEU A 1 194 ? 8.911 7.692 -14.323 1.00 90.94 194 LEU A CA 1
ATOM 1501 C C . LEU A 1 194 ? 10.329 7.661 -14.897 1.00 90.94 194 LEU A C 1
ATOM 1503 O O . LEU A 1 194 ? 10.777 6.636 -15.407 1.00 90.94 194 LEU A O 1
ATOM 1507 N N . ASN A 1 195 ? 11.084 8.747 -14.733 1.00 89.81 195 ASN A N 1
ATOM 1508 C CA . ASN A 1 195 ? 12.468 8.813 -15.192 1.00 89.81 195 ASN A CA 1
ATOM 1509 C C . ASN A 1 195 ? 13.362 7.780 -14.491 1.00 89.81 195 ASN A C 1
ATOM 1511 O O . ASN A 1 195 ? 14.227 7.182 -15.132 1.00 89.81 195 ASN A O 1
ATOM 1515 N N . LYS A 1 196 ? 13.171 7.540 -13.189 1.00 90.31 196 LYS A N 1
ATOM 1516 C CA . LYS A 1 196 ? 13.915 6.504 -12.458 1.00 90.31 196 LYS A CA 1
ATOM 1517 C C . LYS A 1 196 ? 13.595 5.104 -12.969 1.00 90.31 196 LYS A C 1
ATOM 1519 O O . LYS A 1 196 ? 14.523 4.316 -13.154 1.00 90.31 196 LYS A O 1
ATOM 1524 N N . LEU A 1 197 ? 12.323 4.806 -13.219 1.00 89.56 197 LEU A N 1
ATOM 1525 C CA . LEU A 1 197 ? 11.890 3.493 -13.695 1.00 89.56 197 LEU A CA 1
ATOM 1526 C C . LEU A 1 197 ? 12.351 3.230 -15.131 1.00 89.56 197 LEU A C 1
ATOM 1528 O O . LEU A 1 197 ? 12.928 2.173 -15.377 1.00 89.56 197 LEU A O 1
ATOM 1532 N N . CYS A 1 198 ? 12.207 4.200 -16.039 1.00 85.75 198 CYS A N 1
ATOM 1533 C CA . CYS A 1 198 ? 12.635 4.062 -17.435 1.00 85.75 198 CYS A CA 1
ATOM 1534 C C . CYS A 1 198 ? 14.163 4.010 -17.610 1.00 85.75 198 CYS A C 1
ATOM 1536 O O . CYS A 1 198 ? 14.644 3.470 -18.600 1.00 85.75 198 CYS A O 1
ATOM 1538 N N . ASN A 1 199 ? 14.941 4.555 -16.668 1.00 86.25 199 ASN A N 1
ATOM 1539 C CA . ASN A 1 199 ? 16.408 4.469 -16.691 1.00 86.25 199 ASN A CA 1
ATOM 1540 C C . ASN A 1 199 ? 16.957 3.225 -15.969 1.00 86.25 199 ASN A C 1
ATOM 1542 O O . ASN A 1 199 ? 18.173 3.035 -15.914 1.00 86.25 199 ASN A O 1
ATOM 1546 N N . THR A 1 200 ? 16.095 2.402 -15.370 1.00 87.25 200 THR A N 1
ATOM 1547 C CA . THR A 1 200 ? 16.501 1.191 -14.651 1.00 87.25 200 THR A CA 1
ATOM 1548 C C . THR A 1 200 ? 16.327 -0.020 -15.560 1.00 87.25 200 THR A C 1
ATOM 1550 O O . THR A 1 200 ? 15.270 -0.192 -16.155 1.00 87.25 200 THR A O 1
ATOM 1553 N N . LYS A 1 201 ? 17.334 -0.899 -15.633 1.00 85.69 201 LYS A N 1
ATOM 1554 C CA . LYS A 1 201 ? 17.176 -2.195 -16.303 1.00 85.69 201 LYS A CA 1
ATOM 1555 C C . LYS A 1 201 ? 16.241 -3.082 -15.483 1.00 85.69 201 LYS A C 1
ATOM 1557 O O . LYS A 1 201 ? 16.509 -3.332 -14.309 1.00 85.69 201 LYS A O 1
ATOM 1562 N N . TRP A 1 202 ? 15.167 -3.568 -16.094 1.00 88.31 202 TRP A N 1
ATOM 1563 C CA . TRP A 1 202 ? 14.208 -4.430 -15.409 1.00 88.31 202 TRP A CA 1
ATOM 1564 C C . TRP A 1 202 ? 14.641 -5.890 -15.444 1.00 88.31 202 TRP A C 1
ATOM 1566 O O . TRP A 1 202 ? 15.308 -6.349 -16.370 1.00 88.31 202 TRP A O 1
ATOM 1576 N N . HIS A 1 203 ? 14.246 -6.633 -14.415 1.00 90.06 203 HIS A N 1
ATOM 1577 C CA . HIS A 1 203 ? 14.434 -8.074 -14.394 1.00 90.06 203 HIS A CA 1
ATOM 1578 C C . HIS A 1 203 ? 13.530 -8.738 -15.447 1.00 90.06 203 HIS A C 1
ATOM 1580 O O . HIS A 1 203 ? 12.362 -8.370 -15.571 1.00 90.06 203 HIS A O 1
ATOM 1586 N N . ALA A 1 204 ? 14.041 -9.737 -16.177 1.00 88.44 204 ALA A N 1
ATOM 1587 C CA . ALA A 1 204 ? 13.353 -10.339 -17.327 1.00 88.44 204 ALA A CA 1
ATOM 1588 C C . ALA A 1 204 ? 11.936 -10.852 -16.994 1.00 88.44 204 ALA A C 1
ATOM 1590 O O . ALA A 1 204 ? 10.993 -10.604 -17.741 1.00 88.44 204 ALA A O 1
ATOM 1591 N N . ASN A 1 205 ? 11.758 -11.477 -15.824 1.00 87.75 205 ASN A N 1
ATOM 1592 C CA . ASN A 1 205 ? 10.455 -11.998 -15.376 1.00 87.75 205 ASN A CA 1
ATOM 1593 C C . ASN A 1 205 ? 9.441 -10.901 -15.008 1.00 87.75 205 ASN A C 1
ATOM 1595 O O . ASN A 1 205 ? 8.256 -11.176 -14.838 1.00 87.75 205 ASN A O 1
ATOM 1599 N N . ASN A 1 206 ? 9.897 -9.660 -14.855 1.00 90.00 206 ASN A N 1
ATOM 1600 C CA . ASN A 1 206 ? 9.083 -8.534 -14.413 1.00 90.00 206 ASN A CA 1
ATOM 1601 C C . ASN A 1 206 ? 8.672 -7.619 -15.566 1.00 90.00 206 ASN A C 1
ATOM 1603 O O . ASN A 1 206 ? 7.742 -6.838 -15.387 1.00 90.00 206 ASN A O 1
ATOM 1607 N N . VAL A 1 207 ? 9.318 -7.741 -16.733 1.00 88.56 207 VAL A N 1
ATOM 1608 C CA . VAL A 1 207 ? 9.109 -6.867 -17.898 1.00 88.56 207 VAL A CA 1
ATOM 1609 C C . VAL A 1 207 ? 7.646 -6.833 -18.324 1.00 88.56 207 VAL A C 1
ATOM 1611 O O . VAL A 1 207 ? 7.083 -5.752 -18.451 1.00 88.56 207 VAL A O 1
ATOM 1614 N N . LEU A 1 208 ? 7.011 -7.997 -18.498 1.00 88.94 208 LEU A N 1
ATOM 1615 C CA . LEU A 1 208 ? 5.623 -8.064 -18.964 1.00 88.94 208 LEU A CA 1
ATOM 1616 C C . LEU A 1 208 ? 4.654 -7.412 -17.969 1.00 88.94 208 LEU A C 1
ATOM 1618 O O . LEU A 1 208 ? 3.790 -6.634 -18.368 1.00 88.94 208 LEU A O 1
ATOM 1622 N N . SER A 1 209 ? 4.823 -7.709 -16.680 1.00 89.94 209 SER A N 1
ATOM 1623 C CA . SER A 1 209 ? 3.974 -7.174 -15.614 1.00 89.94 209 SER A CA 1
ATOM 1624 C C . SER A 1 209 ? 4.155 -5.665 -15.462 1.00 89.94 209 SER A C 1
ATOM 1626 O O . SER A 1 209 ? 3.168 -4.942 -15.461 1.00 89.94 209 SER A O 1
ATOM 1628 N N . LEU A 1 210 ? 5.401 -5.172 -15.418 1.00 88.19 210 LEU A N 1
ATOM 1629 C CA . LEU A 1 210 ? 5.692 -3.734 -15.400 1.00 88.19 210 LEU A CA 1
ATOM 1630 C C . LEU A 1 210 ? 5.086 -3.045 -16.621 1.00 88.19 210 LEU A C 1
ATOM 1632 O O . LEU A 1 210 ? 4.367 -2.063 -16.475 1.00 88.19 210 LEU A O 1
ATOM 1636 N N . ALA A 1 211 ? 5.326 -3.582 -17.818 1.00 87.06 211 ALA A N 1
ATOM 1637 C CA . ALA A 1 211 ? 4.846 -2.971 -19.047 1.00 87.06 211 ALA A CA 1
ATOM 1638 C C . ALA A 1 211 ? 3.315 -2.881 -19.108 1.00 87.06 211 ALA A C 1
ATOM 1640 O O . ALA A 1 211 ? 2.774 -1.898 -19.615 1.00 87.06 211 ALA A O 1
ATOM 1641 N N . GLY A 1 212 ? 2.624 -3.892 -18.572 1.00 88.00 212 GLY A N 1
ATOM 1642 C CA . GLY A 1 212 ? 1.169 -3.916 -18.469 1.00 88.00 212 GLY A CA 1
ATOM 1643 C C . GLY A 1 212 ? 0.609 -2.757 -17.643 1.00 88.00 212 GLY A C 1
ATOM 1644 O O . GLY A 1 212 ? -0.344 -2.120 -18.082 1.00 88.00 212 GLY A O 1
ATOM 1645 N N . GLU A 1 213 ? 1.232 -2.448 -16.506 1.00 89.31 213 GLU A N 1
ATOM 1646 C CA . GLU A 1 213 ? 0.776 -1.390 -15.588 1.00 89.31 213 GLU A CA 1
ATOM 1647 C C . GLU A 1 213 ? 1.002 0.023 -16.153 1.00 89.31 213 GLU A C 1
ATOM 1649 O O . GLU A 1 213 ? 0.274 0.957 -15.830 1.00 89.31 213 GLU A O 1
ATOM 1654 N N . PHE A 1 214 ? 1.977 0.193 -17.048 1.00 82.50 214 PHE A N 1
ATOM 1655 C CA . PHE A 1 214 ? 2.281 1.482 -17.680 1.00 82.50 214 PHE A CA 1
ATOM 1656 C C . PHE A 1 214 ? 1.438 1.822 -18.908 1.00 82.50 214 PHE A C 1
ATOM 1658 O O . PHE A 1 214 ? 1.573 2.924 -19.438 1.00 82.50 214 PHE A O 1
ATOM 1665 N N . ARG A 1 215 ? 0.557 0.918 -19.348 1.00 81.00 215 ARG A N 1
ATOM 1666 C CA . ARG A 1 215 ? -0.254 1.104 -20.560 1.00 81.00 215 ARG A CA 1
ATOM 1667 C C . ARG A 1 215 ? -1.096 2.379 -20.531 1.00 81.00 215 ARG A C 1
ATOM 1669 O O . ARG A 1 215 ? -1.160 3.073 -21.540 1.00 81.00 215 ARG A O 1
ATOM 1676 N N . ASP A 1 216 ? -1.714 2.667 -19.390 1.00 75.56 216 ASP A N 1
ATOM 1677 C CA . ASP A 1 216 ? -2.678 3.763 -19.240 1.00 75.56 216 ASP A CA 1
ATOM 1678 C C . ASP A 1 216 ? -2.070 4.987 -18.528 1.00 75.56 216 ASP A C 1
ATOM 1680 O O . ASP A 1 216 ? -2.778 5.924 -18.160 1.00 75.56 216 ASP A O 1
ATOM 1684 N N . ILE A 1 217 ? -0.745 5.003 -18.331 1.00 81.94 217 ILE A N 1
ATOM 1685 C CA . ILE A 1 217 ? -0.040 6.122 -17.701 1.00 81.94 217 ILE A CA 1
ATOM 1686 C C . ILE A 1 217 ? 0.397 7.122 -18.773 1.00 81.94 217 ILE A C 1
ATOM 1688 O O . ILE A 1 217 ? 1.198 6.810 -19.653 1.00 81.94 217 ILE A O 1
ATOM 1692 N N . THR A 1 218 ? -0.065 8.367 -18.651 1.00 80.94 218 THR A N 1
ATOM 1693 C CA . THR A 1 218 ? 0.394 9.469 -19.505 1.00 80.94 218 THR A CA 1
ATOM 1694 C C . THR A 1 218 ? 1.885 9.736 -19.288 1.00 80.94 218 THR A C 1
ATOM 1696 O O . THR A 1 218 ? 2.306 10.087 -18.184 1.00 80.94 218 THR A O 1
ATOM 1699 N N . MET A 1 219 ? 2.666 9.613 -20.361 1.00 81.06 219 MET A N 1
ATOM 1700 C CA . MET A 1 219 ? 4.109 9.854 -20.400 1.00 81.06 219 MET A CA 1
ATOM 1701 C C . MET A 1 219 ? 4.468 10.876 -21.481 1.00 81.06 219 MET A C 1
ATOM 1703 O O . MET A 1 219 ? 3.765 11.021 -22.481 1.00 81.06 219 MET A O 1
ATOM 1707 N N . SER A 1 220 ? 5.599 11.559 -21.313 1.00 80.69 220 SER A N 1
ATOM 1708 C CA . SER A 1 220 ? 6.197 12.355 -22.385 1.00 80.69 220 SER A CA 1
ATOM 1709 C C . SER A 1 220 ? 6.767 11.455 -23.488 1.00 80.69 220 SER A C 1
ATOM 1711 O O . SER A 1 220 ? 7.122 10.301 -23.248 1.00 80.69 220 SER A O 1
ATOM 1713 N N . ASN A 1 221 ? 6.934 11.994 -24.700 1.00 80.19 221 ASN A N 1
ATOM 1714 C CA . ASN A 1 221 ? 7.533 11.245 -25.812 1.00 80.19 221 ASN A CA 1
ATOM 1715 C C . ASN A 1 221 ? 8.911 10.665 -25.448 1.00 80.19 221 ASN A C 1
ATOM 1717 O O . ASN A 1 221 ? 9.218 9.533 -25.807 1.00 80.19 221 ASN A O 1
ATOM 1721 N N . GLU A 1 222 ? 9.737 11.410 -24.708 1.00 80.94 222 GLU A N 1
ATOM 1722 C CA . GLU A 1 222 ? 11.051 10.939 -24.252 1.00 80.94 222 GLU A CA 1
ATOM 1723 C C . GLU A 1 222 ? 10.938 9.752 -23.283 1.00 80.94 222 GLU A C 1
ATOM 1725 O O . GLU A 1 222 ? 11.687 8.780 -23.398 1.00 80.94 222 GLU A O 1
ATOM 1730 N N . GLN A 1 223 ? 9.987 9.810 -22.347 1.00 81.25 223 GLN A N 1
ATOM 1731 C CA . GLN A 1 223 ? 9.726 8.729 -21.395 1.00 81.25 223 GLN A CA 1
ATOM 1732 C C . GLN A 1 223 ? 9.228 7.469 -22.106 1.00 81.25 223 GLN A C 1
ATOM 1734 O O . GLN A 1 223 ? 9.720 6.384 -21.801 1.00 81.25 223 GLN A O 1
ATOM 1739 N N . VAL A 1 224 ? 8.335 7.615 -23.092 1.00 80.56 224 VAL A N 1
ATOM 1740 C CA . VAL A 1 224 ? 7.861 6.504 -23.935 1.00 80.56 224 VAL A CA 1
ATOM 1741 C C . VAL A 1 224 ? 9.024 5.864 -24.687 1.00 80.56 224 VAL A C 1
ATOM 1743 O O . VAL A 1 224 ? 9.165 4.644 -24.669 1.00 80.56 224 VAL A O 1
ATOM 1746 N N . TRP A 1 225 ? 9.900 6.663 -25.303 1.00 77.25 225 TRP A N 1
ATOM 1747 C CA . TRP A 1 225 ? 11.080 6.126 -25.983 1.00 77.25 225 TRP A CA 1
ATOM 1748 C C . TRP A 1 225 ? 11.966 5.326 -25.026 1.00 77.25 225 TRP A C 1
ATOM 1750 O O . TRP A 1 225 ? 12.280 4.173 -25.312 1.00 77.25 225 TRP A O 1
ATOM 1760 N N . LYS A 1 226 ? 12.323 5.892 -23.867 1.00 77.25 226 LYS A N 1
ATOM 1761 C CA . LYS A 1 226 ? 13.151 5.200 -22.862 1.00 77.25 226 LYS A CA 1
ATOM 1762 C C . LYS A 1 226 ? 12.499 3.913 -22.355 1.00 77.25 226 LYS A C 1
ATOM 1764 O O . LYS A 1 226 ? 13.173 2.893 -22.248 1.00 77.25 226 LYS A O 1
ATOM 1769 N N . PHE A 1 227 ? 11.193 3.951 -22.103 1.00 77.00 227 PHE A N 1
ATOM 1770 C CA . PHE A 1 227 ? 10.403 2.791 -21.708 1.00 77.00 227 PHE A CA 1
ATOM 1771 C C . PHE A 1 227 ? 10.477 1.675 -22.757 1.00 77.00 227 PHE A C 1
ATOM 1773 O O . PHE A 1 22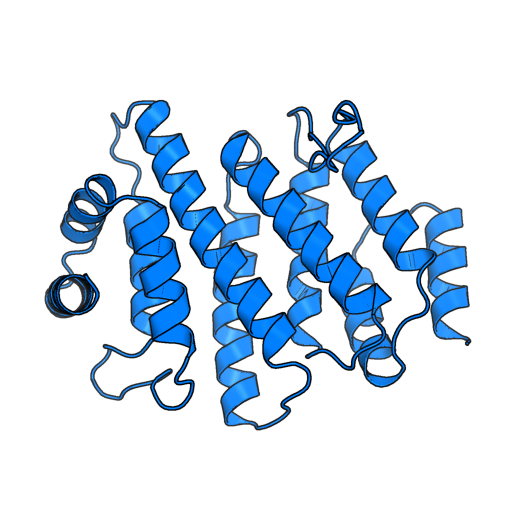7 ? 10.813 0.542 -22.424 1.00 77.00 227 PHE A O 1
ATOM 1780 N N . LEU A 1 228 ? 10.242 2.000 -24.033 1.00 75.00 228 LEU A N 1
ATOM 1781 C CA . LEU A 1 228 ? 10.296 1.034 -25.133 1.00 75.00 228 LEU A CA 1
ATOM 1782 C C . LEU A 1 228 ? 11.703 0.453 -25.326 1.00 75.00 228 LEU A C 1
ATOM 1784 O O . LEU A 1 228 ? 11.832 -0.743 -25.570 1.00 75.00 228 LEU A O 1
ATOM 1788 N N . PHE A 1 229 ? 12.758 1.258 -25.166 1.00 67.88 229 PHE A N 1
ATOM 1789 C CA . PHE A 1 229 ? 14.136 0.757 -25.191 1.00 67.88 229 PHE A CA 1
ATOM 1790 C C . PHE A 1 229 ? 14.422 -0.225 -24.047 1.00 67.88 229 PHE A C 1
ATOM 1792 O O . PHE A 1 229 ? 15.107 -1.222 -24.266 1.00 67.88 229 PHE A O 1
ATOM 1799 N N . GLY A 1 230 ? 13.863 0.009 -22.856 1.00 61.69 230 GLY A N 1
ATOM 1800 C CA . GLY A 1 230 ? 13.964 -0.909 -21.718 1.00 61.69 230 GLY A CA 1
ATOM 1801 C C . GLY A 1 230 ? 13.287 -2.269 -21.938 1.00 61.69 230 GLY A C 1
ATOM 1802 O O . GLY A 1 230 ? 13.666 -3.233 -21.281 1.00 61.69 230 GLY A O 1
ATOM 1803 N N . LEU A 1 231 ? 12.335 -2.373 -22.875 1.00 63.00 231 LEU A N 1
ATOM 1804 C CA . LEU A 1 231 ? 11.681 -3.640 -23.244 1.00 63.00 231 LEU A CA 1
ATOM 1805 C C . LEU A 1 231 ? 12.512 -4.504 -24.209 1.00 63.00 231 LEU A C 1
ATOM 1807 O O . LEU A 1 231 ? 12.202 -5.680 -24.383 1.00 63.00 231 LEU A O 1
ATOM 1811 N N . ILE A 1 232 ? 13.511 -3.922 -24.880 1.00 56.59 232 ILE A N 1
ATOM 1812 C CA . ILE A 1 232 ? 14.238 -4.546 -26.002 1.00 56.59 232 ILE A CA 1
ATOM 1813 C C . ILE A 1 232 ? 15.586 -5.164 -25.552 1.00 56.59 232 ILE A C 1
ATOM 1815 O O . ILE A 1 232 ? 16.233 -5.854 -26.340 1.00 56.59 232 ILE A O 1
ATOM 1819 N N . ILE A 1 233 ? 16.008 -4.971 -24.292 1.00 49.47 233 ILE A N 1
ATOM 1820 C CA . ILE A 1 233 ? 17.312 -5.413 -23.739 1.00 49.47 233 ILE A CA 1
ATOM 1821 C C . ILE A 1 233 ? 17.129 -6.436 -22.615 1.00 49.47 233 ILE A C 1
ATOM 1823 O O . ILE A 1 233 ? 17.937 -7.393 -22.552 1.00 49.47 233 ILE A O 1
#

Foldseek 3Di:
DLVVLLVCLVVVVLQVVLVVVLVDDLVVLLVVLLVLLPDLVQQDDPVCSGSLSSLVSLLSSLPDDDVDDDPVSVLRSLLSLLSNLQSLLVSQLVVAADPDPSVVVSLVSSLVVNLVCLQPPDLPRLSNLQSLLVSLVVVLVSFQVLTHGHLSSLLNLLSSLVSLVPRQDWRWHPDDPPDDTDTDGSNVVSVVSLVSVLPGQGHPNNLVSNVVNCPPPDDDPVSVVSNVVSSVD

InterPro domains:
  IPR029308 FANCI solenoid 1 domain [PF14675] (96-225)

Sequence (233 aa):
MEARIVDYIARKEIKELGLFLDTVDLQEIKKLVINILKDDSKFYNENVTGCFAIVCALFKALAIDDIKSEKNALEDRNGKRGTIIHEIVRWLIEKGCDTSSFFDKVISDLVGICVNEIAVGTTDSPVMIGVFVEITTCIIHAIQRGNSLHGKLFSFLPALLSAFDSCNEVVTLPSGQNSTGHSMSGQDYKNYVLNKLCNTKWHANNVLSLAGEFRDITMSNEQVWKFLFGLII

Organism: Rhizophagus irregularis (strain DAOM 197198w) (NCBI:txid1432141)

Radius of gyration: 18.35 Å; chains: 1; bounding box: 43×40×47 Å

pLDDT: mean 86.13, std 11.62, range [35.78, 97.31]

Secondary structure (DSSP, 8-state):
-HHHHHHHHHHT-HHHHHHHHHTS-HHHHHHHHHHHHS-GGGTT-TTTTSHHHHHHHHHHHHT---TT--HHHHHHHHHHHHHHHHHHHHHHHHH-S---HHHHHHHHHHHHHHHHHHHHS-TT-HHHHHHHHHHHHHHHHHHHTT----GGGGGHHHHHHHHHHT--SPEEPP--TTS---EE-HHHHHHHHHHHHHTSPPPGGGHHHHHHHTTTS---HHHHHHHHHHT--